Protein AF-A0A1G9CT22-F1 (afdb_monomer_lite)

pLDDT: mean 77.35, std 13.65, range [43.47, 95.19]

Foldseek 3Di:
DPVVVVVVVVVVVVVVLVLVVVVLVVLLVDDQADQDDPSLVVVVVVVVVVVVVVVVVLVVVLVVLLVVLVCLCPVDPDPVSPVVSVVSNVLSVVVVVLVVVLCPPLPDQPDRTNNSSLVSVVSVLVSLVVVLVVVVVSLVVVVVVVVVVVVCCVVVVDPPVDDCPPPVNVVVNVVVVVVSVVVSVVSVVVSVSSVVSVVVSVD

Secondary structure (DSSP, 8-state):
--HHHHHHHHHHHHHHHHHHHHHHHHHHHS-TTSBPPHHHHHHHHHHHHHHHHHHHHHHHHHHHHHHHHHHHHHH---HHHHHHHHHHHHHHHHHHHHHHHHHTT-SS-SSSBHHHHHHHHHHHHHHHHHHHHHHHHHHHHHHHHHHHHHHHHHHHT------TTSHHHHHHHHHHHHHHHHHHHHHHHHHHHHHHHHHHH--

Organism: NCBI:txid658219

Sequence (203 aa):
MNDDRHQQSEDLARDLADDWSELECLWQEQSPETPAGNEIIQRVRRQERWLRINTVLEWLVAIALVTFALVRLFSAASTENILLATVILLLVIWALNFSISNRRGLQQPQGETVQAYTELALLRLKRRRRGVRFAWLLYFVEVSLFILWELAERFAGLDTGFNLFSPSALLTALVVTVIMVAWSLVVWRQTDREKRVIEALGH

Structure (mmCIF, N/CA/C/O backbone):
data_AF-A0A1G9CT22-F1
#
_entry.id   AF-A0A1G9CT22-F1
#
loop_
_atom_site.group_PDB
_atom_site.id
_atom_site.type_symbol
_atom_site.label_atom_id
_atom_site.label_alt_id
_atom_site.label_comp_id
_atom_site.label_asym_id
_atom_site.label_entity_id
_atom_site.label_seq_id
_atom_site.pdbx_PDB_ins_code
_atom_site.Cartn_x
_atom_site.Cartn_y
_atom_site.Cartn_z
_atom_site.occupancy
_atom_site.B_iso_or_equiv
_atom_site.auth_seq_id
_atom_site.auth_comp_id
_atom_site.auth_asym_id
_atom_site.auth_atom_id
_atom_site.pdbx_PDB_model_num
ATOM 1 N N . MET A 1 1 ? 6.395 -28.590 9.698 1.00 55.00 1 MET A N 1
ATOM 2 C CA . MET A 1 1 ? 6.802 -27.268 10.230 1.00 55.00 1 MET A CA 1
ATOM 3 C C . MET A 1 1 ? 6.158 -26.087 9.481 1.00 55.00 1 MET A C 1
ATOM 5 O O . MET A 1 1 ? 6.693 -24.987 9.533 1.00 55.00 1 MET A O 1
ATOM 9 N N . ASN A 1 2 ? 5.022 -26.293 8.790 1.00 57.06 2 ASN A N 1
ATOM 10 C CA . ASN A 1 2 ? 4.264 -25.237 8.095 1.00 57.06 2 ASN A CA 1
ATOM 11 C C . ASN A 1 2 ? 2.822 -25.087 8.640 1.00 57.06 2 ASN A C 1
ATOM 13 O O . ASN A 1 2 ? 2.184 -24.078 8.368 1.00 57.06 2 ASN A O 1
ATOM 17 N N . ASP A 1 3 ? 2.344 -26.054 9.437 1.00 62.47 3 ASP A N 1
ATOM 18 C CA . ASP A 1 3 ? 1.013 -26.044 10.071 1.00 62.47 3 ASP A CA 1
ATOM 19 C C . ASP A 1 3 ? 0.921 -25.032 11.222 1.00 62.47 3 ASP A C 1
ATOM 21 O O . ASP A 1 3 ? -0.030 -24.256 11.304 1.00 62.47 3 ASP A O 1
ATOM 25 N N . ASP A 1 4 ? 1.977 -24.940 12.038 1.00 64.19 4 ASP A N 1
ATOM 26 C CA . ASP A 1 4 ? 1.974 -24.108 13.248 1.00 64.19 4 ASP A CA 1
ATOM 27 C C . ASP A 1 4 ? 1.753 -22.615 12.955 1.00 64.19 4 ASP A C 1
ATOM 29 O O . ASP A 1 4 ? 1.170 -21.902 13.765 1.00 64.19 4 ASP A O 1
ATOM 33 N N . ARG A 1 5 ? 2.174 -22.114 11.783 1.00 52.06 5 ARG A N 1
ATOM 34 C CA . ARG A 1 5 ? 1.993 -20.694 11.419 1.00 52.06 5 ARG A CA 1
ATOM 35 C C . ARG A 1 5 ? 0.565 -20.367 10.999 1.00 52.06 5 ARG A C 1
ATOM 37 O O . ARG A 1 5 ? 0.121 -19.243 11.226 1.00 52.06 5 ARG A O 1
ATOM 44 N N . HIS A 1 6 ? -0.139 -21.317 10.383 1.00 47.19 6 HIS A N 1
ATOM 45 C CA . HIS A 1 6 ? -1.534 -21.122 9.999 1.00 47.19 6 HIS A CA 1
ATOM 46 C C . HIS A 1 6 ? -2.433 -21.158 11.231 1.00 47.19 6 HIS A C 1
ATOM 48 O O . HIS A 1 6 ? -3.202 -20.216 11.421 1.00 47.19 6 HIS A O 1
ATOM 54 N N . GLN A 1 7 ? -2.231 -22.133 12.122 1.00 57.53 7 GLN A N 1
ATOM 55 C CA . GLN A 1 7 ? -2.914 -22.180 13.417 1.00 57.53 7 GLN A CA 1
ATOM 56 C C . GLN A 1 7 ? -2.614 -20.946 14.267 1.00 57.53 7 GLN A C 1
ATOM 58 O O . GLN A 1 7 ? -3.541 -20.283 14.715 1.00 57.53 7 GLN A O 1
ATOM 63 N N . GLN A 1 8 ? -1.352 -20.519 14.360 1.00 55.00 8 GLN A N 1
ATOM 64 C CA . GLN A 1 8 ? -1.005 -19.308 15.104 1.00 55.00 8 GLN A CA 1
ATOM 65 C C . GLN A 1 8 ? -1.644 -18.038 14.513 1.00 55.00 8 GLN A C 1
ATOM 67 O O . GLN A 1 8 ? -1.960 -17.116 15.257 1.00 55.00 8 GLN A O 1
ATOM 72 N N . SER A 1 9 ? -1.860 -17.964 13.195 1.00 45.16 9 SER A N 1
ATOM 73 C CA . SER A 1 9 ? -2.551 -16.825 12.572 1.00 45.16 9 SER A CA 1
ATOM 74 C C . SER A 1 9 ? -4.066 -16.835 12.807 1.00 45.16 9 SER A C 1
ATOM 76 O O . SER A 1 9 ? -4.664 -15.769 12.958 1.00 45.16 9 SER A O 1
ATOM 78 N N . GLU A 1 10 ? -4.680 -18.019 12.856 1.00 52.28 10 GLU A N 1
ATOM 79 C CA . GLU A 1 10 ? -6.113 -18.191 13.105 1.00 52.28 10 GLU A CA 1
ATOM 80 C C . GLU A 1 10 ? -6.460 -18.009 14.581 1.00 52.28 10 GLU A C 1
ATOM 82 O O . GLU A 1 10 ? -7.443 -17.336 14.890 1.00 52.28 10 GLU A O 1
ATOM 87 N N . ASP A 1 11 ? -5.622 -18.519 15.480 1.00 54.28 11 ASP A N 1
ATOM 88 C CA . ASP A 1 11 ? -5.765 -18.340 16.924 1.00 54.28 11 ASP A CA 1
ATOM 89 C C . ASP A 1 11 ? -5.549 -16.875 17.302 1.00 54.28 11 ASP A C 1
ATOM 91 O O . ASP A 1 11 ? -6.361 -16.296 18.011 1.00 54.28 11 ASP A O 1
ATOM 95 N N . LEU A 1 12 ? -4.563 -16.200 16.701 1.00 45.78 12 LEU A N 1
ATOM 96 C CA . LEU A 1 12 ? -4.359 -14.766 16.914 1.00 45.78 12 LEU A CA 1
ATOM 97 C C . LEU A 1 12 ? -5.513 -13.927 16.338 1.00 45.78 12 LEU A C 1
ATOM 99 O O . LEU A 1 12 ? -5.830 -12.869 16.875 1.00 45.78 12 LEU A O 1
ATOM 103 N N . ALA A 1 13 ? -6.179 -14.390 15.274 1.00 45.16 13 ALA A N 1
ATOM 104 C CA . ALA A 1 13 ? -7.380 -13.751 14.735 1.00 45.16 13 ALA A CA 1
ATOM 105 C C . ALA A 1 13 ? -8.651 -14.029 15.563 1.00 45.16 13 ALA A C 1
ATOM 107 O O . ALA A 1 13 ? -9.551 -13.184 15.554 1.00 45.16 13 ALA A O 1
ATOM 108 N N . ARG A 1 14 ? -8.738 -15.178 16.251 1.00 49.03 14 ARG A N 1
ATOM 109 C CA . ARG A 1 14 ? -9.797 -15.504 17.224 1.00 49.03 14 ARG A CA 1
ATOM 110 C C . ARG A 1 14 ? -9.613 -14.748 18.530 1.00 49.03 14 ARG A C 1
ATOM 112 O O . ARG A 1 14 ? -10.548 -14.077 18.938 1.00 49.03 14 ARG A O 1
ATOM 119 N N . ASP A 1 15 ? -8.412 -14.745 19.094 1.00 50.41 15 ASP A N 1
ATOM 120 C CA . ASP A 1 15 ? -8.089 -14.001 20.314 1.00 50.41 15 ASP A CA 1
ATOM 121 C C . ASP A 1 15 ? -8.364 -12.507 20.132 1.00 50.41 15 ASP A C 1
ATOM 123 O O . ASP A 1 15 ? -8.954 -11.873 20.995 1.00 50.41 15 ASP A O 1
ATOM 127 N N . LEU A 1 16 ? -8.014 -11.938 18.968 1.00 48.84 16 LEU A N 1
ATOM 128 C CA . LEU A 1 16 ? -8.353 -10.551 18.628 1.00 48.84 16 LEU A CA 1
ATOM 129 C C . LEU A 1 16 ? -9.864 -10.308 18.476 1.00 48.84 16 LEU A C 1
ATOM 131 O O . LEU A 1 16 ? -10.300 -9.163 18.595 1.00 48.84 16 LEU A O 1
ATOM 135 N N . ALA A 1 17 ? -10.646 -11.339 18.145 1.00 51.41 17 ALA A N 1
ATOM 136 C CA . ALA A 1 17 ? -12.097 -11.244 18.013 1.00 51.41 17 ALA A CA 1
ATOM 137 C C . ALA A 1 17 ? -12.796 -11.341 19.377 1.00 51.41 17 ALA A C 1
ATOM 139 O O . ALA A 1 17 ? -13.676 -10.523 19.639 1.00 51.41 17 ALA A O 1
ATOM 140 N N . ASP A 1 18 ? -12.360 -12.260 20.239 1.00 55.88 18 ASP A N 1
ATOM 141 C CA . ASP A 1 18 ? -12.893 -12.431 21.595 1.00 55.88 18 ASP A CA 1
ATOM 142 C C . ASP A 1 18 ? -12.518 -11.242 22.500 1.00 55.88 18 ASP A C 1
ATOM 144 O O . ASP A 1 18 ? -13.385 -10.710 23.200 1.00 55.88 18 ASP A O 1
ATOM 148 N N . ASP A 1 19 ? -11.287 -10.714 22.378 1.00 53.94 19 ASP A N 1
ATOM 149 C CA . ASP A 1 19 ? -10.866 -9.458 23.029 1.00 53.94 19 ASP A CA 1
ATOM 150 C C . ASP A 1 19 ? -11.853 -8.324 22.690 1.00 53.94 19 ASP A C 1
ATOM 152 O O . ASP A 1 19 ? -12.186 -7.483 23.525 1.00 53.94 19 ASP A O 1
ATOM 156 N N . TRP A 1 20 ? -12.323 -8.258 21.443 1.00 54.06 20 TRP A N 1
ATOM 157 C CA . TRP A 1 20 ? -13.157 -7.151 20.985 1.00 54.06 20 TRP A CA 1
ATOM 158 C C . TRP A 1 20 ? -14.591 -7.218 21.521 1.00 54.06 20 TRP A C 1
ATOM 160 O O . TRP A 1 20 ? -15.123 -6.184 21.920 1.00 54.06 20 TRP A O 1
ATOM 170 N N . SER A 1 21 ? -15.190 -8.410 21.597 1.00 57.69 21 SER A N 1
ATOM 171 C CA . SER A 1 21 ? -16.511 -8.597 22.223 1.00 57.69 21 SER A CA 1
ATOM 172 C C . SER A 1 21 ? -16.510 -8.292 23.722 1.00 57.69 21 SER A C 1
ATOM 174 O O . SER A 1 21 ? -17.493 -7.798 24.267 1.00 57.69 21 SER A O 1
ATOM 176 N N . GLU A 1 22 ? -15.390 -8.534 24.400 1.00 57.03 22 GLU A N 1
ATOM 177 C CA . GLU A 1 22 ? -15.234 -8.200 25.817 1.00 57.03 22 GLU A CA 1
ATOM 178 C C . GLU A 1 22 ? -15.150 -6.677 26.033 1.00 57.03 22 GLU A C 1
ATOM 180 O O . GLU A 1 22 ? -15.771 -6.125 26.940 1.00 57.03 22 GLU A O 1
ATOM 185 N N . LEU A 1 23 ? -14.456 -5.971 25.132 1.00 55.56 23 LEU A N 1
ATOM 186 C CA . LEU A 1 23 ? -14.422 -4.503 25.091 1.00 55.56 23 LEU A CA 1
ATOM 187 C C . LEU A 1 23 ? -15.799 -3.892 24.824 1.00 55.56 23 LEU A C 1
ATOM 189 O O . LEU A 1 23 ? -16.119 -2.852 25.388 1.00 55.56 23 LEU A O 1
ATOM 193 N N . GLU A 1 24 ? -16.586 -4.521 23.955 1.00 56.97 24 GLU A N 1
ATOM 194 C CA . GLU A 1 24 ? -17.958 -4.120 23.647 1.00 56.97 24 GLU A CA 1
ATOM 195 C C . GLU A 1 24 ? -18.853 -4.215 24.886 1.00 56.97 24 GLU A C 1
ATOM 197 O O . GLU A 1 24 ? -19.541 -3.248 25.201 1.00 56.97 24 GLU A O 1
ATOM 202 N N . CYS A 1 25 ? -18.759 -5.312 25.643 1.00 61.16 25 CYS A N 1
ATOM 203 C CA . CYS A 1 25 ? -19.465 -5.472 26.915 1.00 61.16 25 CYS A CA 1
ATOM 204 C C . CYS A 1 25 ? -19.089 -4.358 27.913 1.00 61.16 25 CYS A C 1
ATOM 206 O O . CYS A 1 25 ? -19.955 -3.674 28.458 1.00 61.16 25 CYS A O 1
ATOM 208 N N . LEU A 1 26 ? -17.787 -4.086 28.061 1.00 59.47 26 LEU A N 1
ATOM 209 C CA . LEU A 1 26 ? -17.281 -3.022 28.937 1.00 59.47 26 LEU A CA 1
ATOM 210 C C . LEU A 1 26 ? -17.700 -1.613 28.485 1.00 59.47 26 LEU A C 1
ATOM 212 O O . LEU A 1 26 ? -17.859 -0.723 29.319 1.00 59.47 26 LEU A O 1
ATOM 216 N N . TRP A 1 27 ? -17.857 -1.389 27.177 1.00 61.09 27 TRP A N 1
ATOM 217 C CA . TRP A 1 27 ? -18.316 -0.111 26.624 1.00 61.09 27 TRP A CA 1
ATOM 218 C C . TRP A 1 27 ? -19.830 0.077 26.777 1.00 61.09 27 TRP A C 1
ATOM 220 O O . TRP A 1 27 ? -20.257 1.213 26.957 1.00 61.09 27 TRP A O 1
ATOM 230 N N . GLN A 1 28 ? -20.630 -0.998 26.755 1.00 60.69 28 GLN A N 1
ATOM 231 C CA . GLN A 1 28 ? -22.074 -0.940 27.043 1.00 60.69 28 GLN A CA 1
ATOM 232 C C . GLN A 1 28 ? -22.365 -0.626 28.511 1.00 60.69 28 GLN A C 1
ATOM 234 O O . GLN A 1 28 ? -23.341 0.058 28.813 1.00 60.69 28 GLN A O 1
ATOM 239 N N . GLU A 1 29 ? -21.523 -1.103 29.427 1.00 61.88 29 GLU A N 1
ATOM 240 C CA . GLU A 1 29 ? -21.719 -0.889 30.865 1.00 61.88 29 GLU A CA 1
ATOM 241 C C . GLU A 1 29 ? -21.275 0.505 31.352 1.00 61.88 29 GLU A C 1
ATOM 243 O O . GLU A 1 29 ? -21.661 0.923 32.446 1.00 61.88 29 GLU A O 1
ATOM 248 N N . GLN A 1 30 ? -20.487 1.253 30.567 1.00 58.34 30 GLN A N 1
ATOM 249 C CA . GLN A 1 30 ? -19.895 2.532 30.981 1.00 58.34 30 GLN A CA 1
ATOM 250 C C . GLN A 1 30 ? -20.619 3.748 30.380 1.00 58.34 30 GLN A C 1
ATOM 252 O O . GLN A 1 30 ? -20.766 3.884 29.169 1.00 58.34 30 GLN A O 1
ATOM 257 N N . SER A 1 31 ? -21.033 4.689 31.238 1.00 58.44 31 SER A N 1
ATOM 258 C CA . SER A 1 31 ? -21.668 5.948 30.814 1.00 58.44 31 SER A CA 1
ATOM 259 C C . SER A 1 31 ? -20.707 6.793 29.947 1.00 58.44 31 SER A C 1
ATOM 261 O O . SER A 1 31 ? -19.518 6.846 30.266 1.00 58.44 31 SER A O 1
ATOM 263 N N . PRO A 1 32 ? -21.163 7.509 28.901 1.00 59.69 32 PRO A N 1
ATOM 264 C CA . PRO A 1 32 ? -20.296 8.190 27.920 1.00 59.69 32 PRO A CA 1
ATOM 265 C C . PRO A 1 32 ? -19.272 9.178 28.505 1.00 59.69 32 PRO A C 1
ATOM 267 O O . PRO A 1 32 ? -18.209 9.407 27.919 1.00 59.69 32 PRO A O 1
ATOM 270 N N . GLU A 1 33 ? -19.596 9.753 29.665 1.00 60.16 33 GLU A N 1
ATOM 271 C CA . GLU A 1 33 ? -18.775 10.729 30.389 1.00 60.16 33 GLU A CA 1
ATOM 272 C C . GLU A 1 33 ? -17.797 10.090 31.385 1.00 60.16 33 GLU A C 1
ATOM 274 O O . GLU A 1 33 ? -16.975 10.790 31.977 1.00 60.16 33 GLU A O 1
ATOM 279 N N . THR A 1 34 ? -17.861 8.770 31.587 1.00 61.97 34 THR A N 1
ATOM 280 C CA . THR A 1 34 ? -16.941 8.105 32.511 1.00 61.97 34 THR A CA 1
ATOM 281 C C . THR A 1 34 ? -15.508 8.110 31.969 1.00 61.97 34 THR A C 1
ATOM 283 O O . THR A 1 34 ? -15.284 8.000 30.756 1.00 61.97 34 THR A O 1
ATOM 286 N N . PRO A 1 35 ? -14.509 8.276 32.854 1.00 64.81 35 PRO A N 1
ATOM 287 C CA . PRO A 1 35 ? -13.113 8.136 32.475 1.00 64.81 35 PRO A CA 1
ATOM 288 C C . PRO A 1 35 ? -12.864 6.708 31.986 1.00 64.81 35 PRO A C 1
ATOM 290 O O . PRO A 1 35 ? -13.285 5.743 32.624 1.00 64.81 35 PRO A O 1
ATOM 293 N N . ALA A 1 36 ? -12.180 6.577 30.850 1.00 64.38 36 ALA A N 1
ATOM 294 C CA . ALA A 1 36 ? -11.928 5.273 30.247 1.00 64.38 36 ALA A CA 1
ATOM 295 C C . ALA A 1 36 ? -11.137 4.361 31.203 1.00 64.38 36 ALA A C 1
ATOM 297 O O . ALA A 1 36 ? -10.088 4.745 31.724 1.00 64.38 36 ALA A O 1
ATOM 298 N N . GLY A 1 37 ? -11.617 3.131 31.401 1.00 69.50 37 GLY A N 1
ATOM 299 C CA . GLY A 1 37 ? -10.918 2.129 32.206 1.00 69.50 37 GLY A CA 1
ATOM 300 C C . GLY A 1 37 ? -9.501 1.823 31.694 1.00 69.50 37 GLY A C 1
ATOM 301 O O . GLY A 1 37 ? -9.206 1.911 30.498 1.00 69.50 37 GLY A O 1
ATOM 302 N N . ASN A 1 38 ? -8.610 1.411 32.602 1.00 72.69 38 ASN A N 1
ATOM 303 C CA . ASN A 1 38 ? -7.196 1.138 32.297 1.00 72.69 38 ASN A CA 1
ATOM 304 C C . ASN A 1 38 ? -6.986 0.106 31.170 1.00 72.69 38 ASN A C 1
ATOM 306 O O . ASN A 1 38 ? -6.007 0.203 30.427 1.00 72.69 38 ASN A O 1
ATOM 310 N N . GLU A 1 39 ? -7.892 -0.856 31.010 1.00 69.81 39 GLU A N 1
ATOM 311 C CA . GLU A 1 39 ? -7.834 -1.876 29.953 1.00 69.81 39 GLU A CA 1
ATOM 312 C C . GLU A 1 39 ? -8.021 -1.274 28.552 1.00 69.81 39 GLU A C 1
ATOM 314 O O . GLU A 1 39 ? -7.256 -1.574 27.629 1.00 69.81 39 GLU A O 1
ATOM 319 N N . ILE A 1 40 ? -8.960 -0.330 28.412 1.00 66.38 40 ILE A N 1
ATOM 320 C CA . ILE A 1 40 ? -9.200 0.422 27.172 1.00 66.38 40 ILE A CA 1
ATOM 321 C C . ILE A 1 40 ? -7.936 1.209 26.806 1.00 66.38 40 ILE A C 1
ATOM 323 O O . ILE A 1 40 ? -7.460 1.160 25.667 1.00 66.38 40 ILE A O 1
ATOM 327 N N . ILE A 1 41 ? -7.330 1.871 27.795 1.00 70.19 41 ILE A N 1
ATOM 328 C CA . ILE A 1 41 ? -6.097 2.646 27.617 1.00 70.19 41 ILE A CA 1
ATOM 329 C C . ILE A 1 41 ? -4.939 1.742 27.162 1.00 70.19 41 ILE A C 1
ATOM 331 O O . ILE A 1 41 ? -4.207 2.090 26.228 1.00 70.19 41 ILE A O 1
ATOM 335 N N . GLN A 1 42 ? -4.757 0.565 27.772 1.00 73.88 42 GLN A N 1
ATOM 336 C CA . GLN A 1 42 ? -3.697 -0.374 27.381 1.00 73.88 42 GLN A CA 1
ATOM 337 C C . GLN A 1 42 ? -3.869 -0.889 25.947 1.00 73.88 42 GLN A C 1
ATOM 339 O O . GLN A 1 42 ? -2.894 -0.942 25.185 1.00 73.88 42 GLN A O 1
ATOM 344 N N . ARG A 1 43 ? -5.099 -1.217 25.540 1.00 68.38 43 ARG A N 1
ATOM 345 C CA . ARG A 1 43 ? -5.384 -1.690 24.178 1.00 68.38 43 ARG A CA 1
ATOM 346 C C . ARG A 1 43 ? -5.188 -0.581 23.138 1.00 68.38 43 ARG A C 1
ATOM 348 O O . ARG A 1 43 ? -4.564 -0.830 22.102 1.00 68.38 43 ARG A O 1
ATOM 355 N N . VAL A 1 44 ? -5.571 0.666 23.437 1.00 70.88 44 VAL A N 1
ATOM 356 C CA . VAL A 1 44 ? -5.261 1.824 22.572 1.00 70.88 44 VAL A CA 1
ATOM 357 C C . VAL A 1 44 ? -3.750 2.016 22.424 1.00 70.88 44 VAL A C 1
ATOM 359 O O . VAL A 1 44 ? -3.273 2.210 21.303 1.00 70.88 44 VAL A O 1
ATOM 362 N N . ARG A 1 45 ? -2.971 1.876 23.506 1.00 76.38 45 ARG A N 1
ATOM 363 C CA . ARG A 1 45 ? -1.497 1.935 23.448 1.00 76.38 45 ARG A CA 1
ATOM 364 C C . ARG A 1 45 ? -0.901 0.822 22.586 1.00 76.38 45 ARG A C 1
ATOM 366 O O . ARG A 1 45 ? 0.058 1.060 21.850 1.00 76.38 45 ARG A O 1
ATOM 373 N N . ARG A 1 46 ? -1.457 -0.393 22.628 1.00 76.00 46 ARG A N 1
ATOM 374 C CA . ARG A 1 46 ? -1.021 -1.502 21.758 1.00 76.00 46 ARG A CA 1
ATOM 375 C C . ARG A 1 46 ? -1.299 -1.192 20.286 1.00 76.00 46 ARG A C 1
ATOM 377 O O . ARG A 1 46 ? -0.415 -1.383 19.453 1.00 76.00 46 ARG A O 1
ATOM 384 N N . GLN A 1 47 ? -2.477 -0.658 19.965 1.00 72.69 47 GLN A N 1
ATOM 385 C CA . GLN A 1 47 ? -2.799 -0.215 18.604 1.00 72.69 47 GLN A CA 1
ATOM 386 C C . GLN A 1 47 ? -1.885 0.924 18.130 1.00 72.69 47 GLN A C 1
ATOM 388 O O . GLN A 1 47 ? -1.472 0.942 16.971 1.00 72.69 47 GLN A O 1
ATOM 393 N N . GLU A 1 48 ? -1.524 1.848 19.019 1.00 78.75 48 GLU A N 1
ATOM 394 C CA . GLU A 1 48 ? -0.582 2.925 18.713 1.00 78.75 48 GLU A CA 1
ATOM 395 C C . GLU A 1 48 ? 0.815 2.383 18.369 1.00 78.75 48 GLU A C 1
ATOM 397 O O . GLU A 1 48 ? 1.432 2.830 17.398 1.00 78.75 48 GLU A O 1
ATOM 402 N N . ARG A 1 49 ? 1.296 1.364 19.098 1.00 78.94 49 ARG A N 1
ATOM 403 C CA . ARG A 1 49 ? 2.565 0.683 18.780 1.00 78.94 49 ARG A CA 1
ATOM 404 C C . ARG A 1 49 ? 2.540 0.070 17.383 1.00 78.94 49 ARG A C 1
ATOM 406 O O . ARG A 1 49 ? 3.473 0.289 16.616 1.00 78.94 49 ARG A O 1
ATOM 413 N N . TRP A 1 50 ? 1.468 -0.636 17.026 1.00 75.88 50 TRP A N 1
ATOM 414 C CA . TRP A 1 50 ? 1.312 -1.202 15.681 1.00 75.88 50 TRP A CA 1
ATOM 415 C C . TRP A 1 50 ? 1.268 -0.128 14.592 1.00 75.88 50 TRP A C 1
ATOM 417 O O . TRP A 1 50 ? 1.904 -0.279 13.550 1.00 75.88 50 TRP A O 1
ATOM 427 N N . LEU A 1 51 ? 0.583 0.992 14.842 1.00 78.06 51 LEU A N 1
ATOM 428 C CA . LEU A 1 51 ? 0.573 2.130 13.922 1.00 78.06 51 LEU A CA 1
ATOM 429 C C . LEU A 1 51 ? 1.991 2.686 13.710 1.00 78.06 51 LEU A C 1
ATOM 431 O O . LEU A 1 51 ? 2.369 3.012 12.583 1.00 78.06 51 LEU A O 1
ATOM 435 N N . ARG A 1 52 ? 2.785 2.767 14.784 1.00 82.62 52 ARG A N 1
ATOM 436 C CA . ARG A 1 52 ? 4.175 3.232 14.741 1.00 82.62 52 ARG A CA 1
ATOM 437 C C . ARG A 1 52 ? 5.068 2.267 13.959 1.00 82.62 52 ARG A C 1
ATOM 439 O O . ARG A 1 52 ? 5.826 2.724 13.113 1.00 82.62 52 ARG A O 1
ATOM 446 N N . ILE A 1 53 ? 4.927 0.956 14.167 1.00 83.81 53 ILE A N 1
ATOM 447 C CA . ILE A 1 53 ? 5.656 -0.069 13.398 1.00 83.81 53 ILE A CA 1
ATOM 448 C C . ILE A 1 53 ? 5.325 0.040 11.906 1.00 83.81 53 ILE A C 1
ATOM 450 O O . ILE A 1 53 ? 6.234 0.136 11.087 1.00 83.81 53 ILE A O 1
ATOM 454 N N . ASN A 1 54 ? 4.041 0.120 11.548 1.00 80.31 54 ASN A N 1
ATOM 455 C CA . ASN A 1 54 ? 3.627 0.277 10.150 1.00 80.31 54 ASN A CA 1
ATOM 456 C C . ASN A 1 54 ? 4.155 1.576 9.531 1.00 80.31 54 ASN A C 1
ATOM 458 O O . ASN A 1 54 ? 4.502 1.601 8.356 1.00 80.31 54 ASN A O 1
ATOM 462 N N . THR A 1 55 ? 4.246 2.645 10.325 1.00 84.75 55 THR A N 1
ATOM 463 C CA . THR A 1 55 ? 4.854 3.909 9.893 1.00 84.75 55 THR A CA 1
ATOM 464 C C . THR A 1 55 ? 6.332 3.724 9.568 1.00 84.75 55 THR A C 1
ATOM 466 O O . THR A 1 55 ? 6.782 4.172 8.521 1.00 84.75 55 THR A O 1
ATOM 469 N N . VAL A 1 56 ? 7.087 3.039 10.430 1.00 88.56 56 VAL A N 1
ATOM 470 C CA . VAL A 1 56 ? 8.510 2.755 10.188 1.00 88.56 56 VAL A CA 1
ATOM 471 C C . VAL A 1 56 ? 8.695 1.892 8.940 1.00 88.56 56 VAL A C 1
ATOM 473 O O . VAL A 1 56 ? 9.535 2.217 8.106 1.00 88.56 56 VAL A O 1
ATOM 476 N N . LEU A 1 57 ? 7.893 0.835 8.776 1.00 85.75 57 LEU A N 1
ATOM 477 C CA . LEU A 1 57 ? 7.948 -0.028 7.591 1.00 85.75 57 LEU A CA 1
ATOM 478 C C . LEU A 1 57 ? 7.682 0.752 6.301 1.00 85.75 57 LEU A C 1
ATOM 480 O O . LEU A 1 57 ? 8.403 0.588 5.323 1.00 85.75 57 LEU A O 1
ATOM 484 N N . GLU A 1 58 ? 6.691 1.638 6.308 1.00 88.06 58 GLU A N 1
ATOM 485 C CA . GLU A 1 58 ? 6.392 2.498 5.165 1.00 88.06 58 GLU A CA 1
ATOM 486 C C . GLU A 1 58 ? 7.561 3.426 4.810 1.00 88.06 58 GLU A C 1
ATOM 488 O O . GLU A 1 58 ? 7.917 3.542 3.639 1.00 88.06 58 GLU A O 1
ATOM 493 N N . TRP A 1 59 ? 8.198 4.044 5.810 1.00 91.25 59 TRP A N 1
ATOM 494 C CA . TRP A 1 59 ? 9.386 4.870 5.586 1.00 91.25 59 TRP A CA 1
ATOM 495 C C . TRP A 1 59 ? 10.557 4.061 5.027 1.00 91.25 59 TRP A C 1
ATOM 497 O O . TRP A 1 59 ? 11.235 4.537 4.121 1.00 91.25 59 TRP A O 1
ATOM 507 N N . LEU A 1 60 ? 10.778 2.836 5.512 1.00 92.50 60 LEU A N 1
ATOM 508 C CA . LEU A 1 60 ? 11.819 1.953 4.979 1.00 92.50 60 LEU A CA 1
ATOM 509 C C . LEU A 1 60 ? 11.572 1.606 3.507 1.00 92.50 60 LEU A C 1
ATOM 511 O O . LEU A 1 60 ? 12.502 1.674 2.705 1.00 92.50 60 LEU A O 1
ATOM 515 N N . VAL A 1 61 ? 10.327 1.292 3.136 1.00 89.94 61 VAL A N 1
ATOM 516 C CA . VAL A 1 61 ? 9.949 1.029 1.738 1.00 89.94 61 VAL A CA 1
ATOM 517 C C . VAL A 1 61 ? 10.148 2.277 0.876 1.00 89.94 61 VAL A C 1
ATOM 519 O O . VAL A 1 61 ? 10.745 2.186 -0.195 1.00 89.94 61 VAL A O 1
ATOM 522 N N . ALA A 1 62 ? 9.716 3.449 1.348 1.00 91.31 62 ALA A N 1
ATOM 523 C CA . ALA A 1 62 ? 9.905 4.704 0.624 1.00 91.31 62 ALA A CA 1
ATOM 524 C C . ALA A 1 62 ? 11.394 5.016 0.398 1.00 91.31 62 ALA A C 1
ATOM 526 O O . ALA A 1 62 ? 11.784 5.349 -0.720 1.00 91.31 62 ALA A O 1
ATOM 527 N N . ILE A 1 63 ? 12.237 4.851 1.425 1.00 94.12 63 ILE A N 1
ATOM 528 C CA . ILE A 1 63 ? 13.691 5.035 1.315 1.00 94.12 63 ILE A CA 1
ATOM 529 C C . ILE A 1 63 ? 14.273 4.059 0.291 1.00 94.12 63 ILE A C 1
ATOM 531 O O . ILE A 1 63 ? 15.004 4.490 -0.595 1.00 94.12 63 ILE A O 1
ATOM 535 N N . ALA A 1 64 ? 13.916 2.774 0.359 1.00 93.62 64 ALA A N 1
ATOM 536 C CA . ALA A 1 64 ? 14.407 1.770 -0.581 1.00 93.62 64 ALA A CA 1
ATOM 537 C C . ALA A 1 64 ? 14.051 2.111 -2.040 1.00 93.62 64 ALA A C 1
ATOM 539 O O . ALA A 1 64 ? 14.916 2.036 -2.914 1.00 93.62 64 ALA A O 1
ATOM 540 N N . LEU A 1 65 ? 12.811 2.542 -2.302 1.00 91.88 65 LEU A N 1
ATOM 541 C CA . LEU A 1 65 ? 12.360 2.942 -3.640 1.00 91.88 65 LEU A CA 1
ATOM 542 C C . LEU A 1 65 ? 13.073 4.202 -4.146 1.00 91.88 65 LEU A C 1
ATOM 544 O O . LEU A 1 65 ? 13.477 4.253 -5.307 1.00 91.88 65 LEU A O 1
ATOM 548 N N . VAL A 1 66 ? 13.277 5.199 -3.282 1.00 94.69 66 VAL A N 1
ATOM 549 C CA . VAL A 1 66 ? 14.031 6.415 -3.629 1.00 94.69 66 VAL A CA 1
ATOM 550 C C . VAL A 1 66 ? 15.490 6.077 -3.922 1.00 94.69 66 VAL A C 1
ATOM 552 O O . VAL A 1 66 ? 16.023 6.519 -4.936 1.00 94.69 66 VAL A O 1
ATOM 555 N N . THR A 1 67 ? 16.140 5.263 -3.087 1.00 94.38 67 THR A N 1
ATOM 556 C CA . THR A 1 67 ? 17.516 4.812 -3.328 1.00 94.38 67 THR A CA 1
ATOM 557 C C . THR A 1 67 ? 17.618 4.047 -4.644 1.00 94.38 67 THR A C 1
ATOM 559 O O . THR A 1 67 ? 18.522 4.324 -5.427 1.00 94.38 67 THR A O 1
ATOM 562 N N . PHE A 1 68 ? 16.679 3.143 -4.934 1.00 91.19 68 PHE A N 1
ATOM 563 C CA . PHE A 1 68 ? 16.628 2.432 -6.211 1.00 91.19 68 PHE A CA 1
ATOM 564 C C . PHE A 1 68 ? 16.500 3.395 -7.403 1.00 91.19 68 PHE A C 1
ATOM 566 O O . PHE A 1 68 ? 17.267 3.286 -8.360 1.00 91.19 68 PHE A O 1
ATOM 573 N N . ALA A 1 69 ? 15.595 4.377 -7.326 1.00 91.12 69 ALA A N 1
ATOM 574 C CA . ALA A 1 69 ? 15.429 5.391 -8.366 1.00 91.12 69 ALA A CA 1
ATOM 575 C C . ALA A 1 69 ? 16.711 6.215 -8.581 1.00 91.12 69 ALA A C 1
ATOM 577 O O . ALA A 1 69 ? 17.123 6.423 -9.721 1.00 91.12 69 ALA A O 1
ATOM 578 N N . LEU A 1 70 ? 17.385 6.627 -7.502 1.00 92.62 70 LEU A N 1
ATOM 579 C CA . LEU A 1 70 ? 18.651 7.364 -7.576 1.00 92.62 70 LEU A CA 1
ATOM 580 C C . LEU A 1 70 ? 19.775 6.514 -8.179 1.00 92.62 70 LEU A C 1
ATOM 582 O O . LEU A 1 70 ? 20.496 6.988 -9.051 1.00 92.62 70 LEU A O 1
ATOM 586 N N . VAL A 1 71 ? 19.910 5.249 -7.772 1.00 91.06 71 VAL A N 1
ATOM 587 C CA . VAL A 1 71 ? 20.905 4.335 -8.356 1.00 91.06 71 VAL A CA 1
ATOM 588 C C . VAL A 1 71 ? 20.674 4.190 -9.859 1.00 91.06 71 VAL A C 1
ATOM 590 O O . VAL A 1 71 ? 21.625 4.296 -10.631 1.00 91.06 71 VAL A O 1
ATOM 593 N N . ARG A 1 72 ? 19.422 4.017 -10.302 1.00 84.88 72 ARG A N 1
ATOM 594 C CA . ARG A 1 72 ? 19.093 3.944 -11.735 1.00 84.88 72 ARG A CA 1
ATOM 595 C C . ARG A 1 72 ? 19.450 5.241 -12.458 1.00 84.88 72 ARG A C 1
ATOM 597 O O . ARG A 1 72 ? 20.076 5.169 -13.511 1.00 84.88 72 ARG A O 1
ATOM 604 N N . LEU A 1 73 ? 19.159 6.394 -11.854 1.00 89.25 73 LEU A N 1
ATOM 605 C CA . LEU A 1 73 ? 19.491 7.712 -12.398 1.00 89.25 73 LEU A CA 1
ATOM 606 C C . LEU A 1 73 ? 21.007 7.920 -12.592 1.00 89.25 73 LEU A C 1
ATOM 608 O O . LEU A 1 73 ? 21.414 8.499 -13.595 1.00 89.25 73 LEU A O 1
ATOM 612 N N . PHE A 1 74 ? 21.840 7.435 -11.664 1.00 89.44 74 PHE A N 1
ATOM 613 C CA . PHE A 1 74 ? 23.299 7.626 -11.705 1.00 89.44 74 PHE A CA 1
ATOM 614 C C . PHE A 1 74 ? 24.079 6.499 -12.401 1.00 89.44 74 PHE A C 1
ATOM 616 O O . PHE A 1 74 ? 25.210 6.723 -12.824 1.00 89.44 74 PHE A O 1
ATOM 623 N N . SER A 1 75 ? 23.513 5.293 -12.519 1.00 83.69 75 SER A N 1
ATOM 624 C CA . SER A 1 75 ? 24.219 4.116 -13.062 1.00 83.69 75 SER A CA 1
ATOM 625 C C . SER A 1 75 ? 24.465 4.172 -14.573 1.00 83.69 75 SER A C 1
ATOM 627 O O . SER A 1 75 ? 25.494 3.694 -15.043 1.00 83.69 75 SER A O 1
ATOM 629 N N . ALA A 1 76 ? 23.549 4.766 -15.336 1.00 70.38 76 ALA A N 1
ATOM 630 C CA . ALA A 1 76 ? 23.714 5.037 -16.758 1.00 70.38 76 ALA A CA 1
ATOM 631 C C . ALA A 1 76 ? 22.691 6.098 -17.165 1.00 70.38 76 ALA A C 1
ATOM 633 O O . ALA A 1 76 ? 21.488 5.880 -17.007 1.00 70.38 76 ALA A O 1
ATOM 634 N N . ALA A 1 77 ? 23.157 7.230 -17.695 1.00 70.62 77 ALA A N 1
ATOM 635 C CA . ALA A 1 77 ? 22.308 8.324 -18.162 1.00 70.62 77 ALA A CA 1
ATOM 636 C C . ALA A 1 77 ? 21.627 7.972 -19.499 1.00 70.62 77 ALA A C 1
ATOM 638 O O . ALA A 1 77 ? 21.860 8.613 -20.520 1.00 70.62 77 ALA A O 1
ATOM 639 N N . SER A 1 78 ? 20.806 6.920 -19.505 1.00 82.75 78 SER A N 1
ATOM 640 C CA . SER A 1 78 ? 19.842 6.686 -20.573 1.00 82.75 78 SER A CA 1
ATOM 641 C C . SER A 1 78 ? 18.572 7.483 -20.278 1.00 82.75 78 SER A C 1
ATOM 643 O O . SER A 1 78 ? 18.138 7.595 -19.128 1.00 82.75 78 SER A O 1
ATOM 645 N N . THR A 1 79 ? 17.952 8.029 -21.324 1.00 83.00 79 THR A N 1
ATOM 646 C CA . THR A 1 79 ? 16.658 8.724 -21.218 1.00 83.00 79 THR A CA 1
ATOM 647 C C . THR A 1 79 ? 15.602 7.838 -20.547 1.00 83.00 79 THR A C 1
ATOM 649 O O . THR A 1 79 ? 14.778 8.324 -19.776 1.00 83.00 79 THR A O 1
ATOM 652 N N . GLU A 1 80 ? 15.679 6.527 -20.774 1.00 82.06 80 GLU A N 1
ATOM 653 C CA . GLU A 1 80 ? 14.816 5.519 -20.161 1.00 82.06 80 GLU A CA 1
ATOM 654 C C . GLU A 1 80 ? 14.978 5.445 -18.634 1.00 82.06 80 GLU A C 1
ATOM 656 O O . GLU A 1 80 ? 13.992 5.522 -17.902 1.00 82.06 80 GLU A O 1
ATOM 661 N N . ASN A 1 81 ? 16.217 5.376 -18.132 1.00 84.81 81 ASN A N 1
ATOM 662 C CA . ASN A 1 81 ? 16.484 5.338 -16.693 1.00 84.81 81 ASN A CA 1
ATOM 663 C C . ASN A 1 81 ? 16.022 6.623 -15.998 1.00 84.81 81 ASN A C 1
ATOM 665 O O . ASN A 1 81 ? 15.506 6.564 -14.882 1.00 84.81 81 ASN A O 1
ATOM 669 N N . ILE A 1 82 ? 16.182 7.773 -16.661 1.00 88.00 82 ILE A N 1
ATOM 670 C CA . ILE A 1 82 ? 15.714 9.069 -16.153 1.00 88.00 82 ILE A CA 1
ATOM 671 C C . ILE A 1 82 ? 14.185 9.076 -16.048 1.00 88.00 82 ILE A C 1
ATOM 673 O O . ILE A 1 82 ? 13.645 9.463 -15.009 1.00 88.00 82 ILE A O 1
ATOM 677 N N . LEU A 1 83 ? 13.482 8.624 -17.091 1.00 88.44 83 LEU A N 1
ATOM 678 C CA . LEU A 1 83 ? 12.019 8.538 -17.099 1.00 88.44 83 LEU A CA 1
ATOM 679 C C . LEU A 1 83 ? 11.505 7.585 -16.019 1.00 88.44 83 LEU A C 1
ATOM 681 O O . LEU A 1 83 ? 10.644 7.970 -15.229 1.00 88.44 83 LEU A O 1
ATOM 685 N N . LEU A 1 84 ? 12.067 6.379 -15.935 1.00 86.75 84 LEU A N 1
ATOM 686 C CA . LEU A 1 84 ? 11.688 5.379 -14.940 1.00 86.75 84 LEU A CA 1
ATOM 687 C C . LEU A 1 84 ? 11.915 5.898 -13.515 1.00 86.75 84 LEU A C 1
ATOM 689 O O . LEU A 1 84 ? 11.014 5.822 -12.680 1.00 86.75 84 LEU A O 1
ATOM 693 N N . ALA A 1 85 ? 13.086 6.480 -13.236 1.00 89.94 85 ALA A N 1
ATOM 694 C CA . ALA A 1 85 ? 13.369 7.082 -11.934 1.00 89.94 85 ALA A CA 1
ATOM 695 C C . ALA A 1 85 ? 12.379 8.212 -11.606 1.00 89.94 85 ALA A C 1
ATOM 697 O O . ALA A 1 85 ? 11.884 8.287 -10.482 1.00 89.94 85 ALA A O 1
ATOM 698 N N . THR A 1 86 ? 12.038 9.050 -12.590 1.00 91.56 86 THR A N 1
ATOM 699 C CA . THR A 1 86 ? 11.058 10.135 -12.430 1.00 91.56 86 THR A CA 1
ATOM 700 C C . THR A 1 86 ? 9.674 9.593 -12.074 1.00 91.56 86 THR A C 1
ATOM 702 O O . THR A 1 86 ? 9.056 10.081 -11.129 1.00 91.56 86 THR A O 1
ATOM 705 N N . VAL A 1 87 ? 9.201 8.556 -12.772 1.00 92.00 87 VAL A N 1
ATOM 706 C CA . VAL A 1 87 ? 7.911 7.908 -12.484 1.00 92.00 87 VAL A CA 1
ATOM 707 C C . VAL A 1 87 ? 7.892 7.326 -11.070 1.00 92.00 87 VAL A C 1
ATOM 709 O O . VAL A 1 87 ? 6.958 7.601 -10.316 1.00 92.00 87 VAL A O 1
ATOM 712 N N . ILE A 1 88 ? 8.938 6.593 -10.670 1.00 91.69 88 ILE A N 1
ATOM 713 C CA . ILE A 1 88 ? 9.040 6.028 -9.314 1.00 91.69 88 ILE A CA 1
ATOM 714 C C . ILE A 1 88 ? 8.992 7.139 -8.260 1.00 91.69 88 ILE A C 1
ATOM 716 O O . ILE A 1 88 ? 8.231 7.040 -7.298 1.00 91.69 88 ILE A O 1
ATOM 720 N N . LEU A 1 89 ? 9.760 8.218 -8.439 1.00 93.62 89 LEU A N 1
ATOM 721 C CA . LEU A 1 89 ? 9.772 9.341 -7.499 1.00 93.62 89 LEU A CA 1
ATOM 722 C C . LEU A 1 89 ? 8.398 10.010 -7.387 1.00 93.62 89 LEU A C 1
ATOM 724 O O . LEU A 1 89 ? 7.960 10.304 -6.275 1.00 93.62 89 LEU A O 1
ATOM 728 N N . LEU A 1 90 ? 7.691 10.210 -8.503 1.00 95.00 90 LEU A N 1
ATOM 729 C CA . LEU A 1 90 ? 6.339 10.777 -8.497 1.00 95.00 90 LEU A CA 1
ATOM 730 C C . LEU A 1 90 ? 5.349 9.891 -7.731 1.00 95.00 90 LEU A C 1
ATOM 732 O O . LEU A 1 90 ? 4.581 10.404 -6.914 1.00 95.00 90 LEU A O 1
ATOM 736 N N . LEU A 1 91 ? 5.393 8.572 -7.942 1.00 93.75 91 LEU A N 1
ATOM 737 C CA . LEU A 1 91 ? 4.543 7.620 -7.222 1.00 93.75 91 LEU A CA 1
ATOM 738 C C . LEU A 1 91 ? 4.851 7.610 -5.721 1.00 93.75 91 LEU A C 1
ATOM 740 O O . LEU A 1 91 ? 3.927 7.663 -4.908 1.00 93.75 91 LEU A O 1
ATOM 744 N N . VAL A 1 92 ? 6.132 7.628 -5.338 1.00 93.56 92 VAL A N 1
ATOM 745 C CA . VAL A 1 92 ? 6.544 7.703 -3.927 1.00 93.56 92 VAL A CA 1
ATOM 746 C C . VAL A 1 92 ? 6.072 9.007 -3.285 1.00 93.56 92 VAL A C 1
ATOM 748 O O . VAL A 1 92 ? 5.491 8.976 -2.200 1.00 93.56 92 VAL A O 1
ATOM 751 N N . ILE A 1 93 ? 6.263 10.155 -3.944 1.00 94.81 93 ILE A N 1
ATOM 752 C CA . ILE A 1 93 ? 5.794 11.457 -3.444 1.00 94.81 93 ILE A CA 1
ATOM 753 C C . ILE A 1 93 ? 4.276 11.436 -3.252 1.00 94.81 93 ILE A C 1
ATOM 755 O O . ILE A 1 93 ? 3.773 11.901 -2.226 1.00 94.81 93 ILE A O 1
ATOM 759 N N . TRP A 1 94 ? 3.537 10.875 -4.209 1.00 95.19 94 TRP A N 1
ATOM 760 C CA . TRP A 1 94 ? 2.086 10.778 -4.119 1.00 95.19 94 TRP A CA 1
ATOM 761 C C . TRP A 1 94 ? 1.634 9.882 -2.961 1.00 95.19 94 TRP A C 1
ATOM 763 O O . TRP A 1 94 ? 0.772 10.289 -2.174 1.00 95.19 94 TRP A O 1
ATOM 773 N N . ALA A 1 95 ? 2.260 8.713 -2.802 1.00 92.06 95 ALA A N 1
ATOM 774 C CA . ALA A 1 95 ? 1.999 7.791 -1.702 1.00 92.06 95 ALA A CA 1
ATOM 775 C C . ALA A 1 95 ? 2.304 8.424 -0.333 1.00 92.06 95 ALA A C 1
ATOM 777 O O . ALA A 1 95 ? 1.465 8.374 0.570 1.00 92.06 95 ALA A O 1
ATOM 778 N N . LEU A 1 96 ? 3.450 9.098 -0.191 1.00 92.12 96 LEU A N 1
ATOM 779 C CA . LEU A 1 96 ? 3.828 9.802 1.038 1.00 92.12 96 LEU A CA 1
ATOM 780 C C . LEU A 1 96 ? 2.867 10.948 1.360 1.00 92.12 96 LEU A C 1
ATOM 782 O O . LEU A 1 96 ? 2.448 11.096 2.508 1.00 92.12 96 LEU A O 1
ATOM 786 N N . ASN A 1 97 ? 2.472 11.741 0.361 1.00 93.06 97 ASN A N 1
ATOM 787 C CA . ASN A 1 97 ? 1.518 12.828 0.563 1.00 93.06 97 ASN A CA 1
ATOM 788 C C . ASN A 1 97 ? 0.158 12.293 1.039 1.00 93.06 97 ASN A C 1
ATOM 790 O O . ASN A 1 97 ? -0.421 12.815 1.998 1.00 93.06 97 ASN A O 1
ATOM 794 N N . PHE A 1 98 ? -0.328 11.206 0.428 1.00 91.31 98 PHE A N 1
ATOM 795 C CA . PHE A 1 98 ? -1.532 10.526 0.895 1.00 91.31 98 PHE A CA 1
ATOM 796 C C . PHE A 1 98 ? -1.368 10.016 2.331 1.00 91.31 98 PHE A C 1
ATOM 798 O O . PHE A 1 98 ? -2.244 10.253 3.161 1.00 91.31 98 PHE A O 1
ATOM 805 N N . SER A 1 99 ? -0.244 9.378 2.655 1.00 87.56 99 SER A N 1
ATOM 806 C CA . SER A 1 99 ? 0.036 8.855 3.994 1.00 87.56 99 SER A CA 1
ATOM 807 C C . SER A 1 99 ? 0.044 9.939 5.069 1.00 87.56 99 SER A C 1
ATOM 809 O O . SER A 1 99 ? -0.646 9.820 6.086 1.00 87.56 99 SER A O 1
ATOM 811 N N . ILE A 1 100 ? 0.753 11.044 4.823 1.00 86.88 100 ILE A N 1
ATOM 812 C CA . ILE A 1 100 ? 0.818 12.192 5.734 1.00 86.88 100 ILE A CA 1
ATOM 813 C C . ILE A 1 100 ? -0.579 12.789 5.922 1.00 86.88 100 ILE A C 1
ATOM 815 O O . ILE A 1 100 ? -1.021 12.982 7.057 1.00 86.88 100 ILE A O 1
ATOM 819 N N . SER A 1 101 ? -1.307 13.032 4.828 1.00 87.50 101 SER A N 1
ATOM 820 C CA . SER A 1 101 ? -2.672 13.567 4.873 1.00 87.50 101 SER A CA 1
ATOM 821 C C . SER A 1 101 ? -3.624 12.636 5.635 1.00 87.50 101 SER A C 1
ATOM 823 O O . SER A 1 101 ? -4.385 13.076 6.499 1.00 87.50 101 SER A O 1
ATOM 825 N N . ASN A 1 102 ? -3.516 11.325 5.409 1.00 85.19 102 ASN A N 1
ATOM 826 C CA . ASN A 1 102 ? -4.332 10.314 6.071 1.00 85.19 102 ASN A CA 1
ATOM 827 C C . ASN A 1 102 ? -3.974 10.135 7.558 1.00 85.19 102 ASN A C 1
ATOM 829 O O . ASN A 1 102 ? -4.809 9.657 8.326 1.00 85.19 102 ASN A O 1
ATOM 833 N N . ARG A 1 103 ? -2.778 10.546 8.005 1.00 80.25 103 ARG A N 1
ATOM 834 C CA . ARG A 1 103 ? -2.337 10.481 9.413 1.00 80.25 103 ARG A CA 1
ATOM 835 C C . ARG A 1 103 ? -2.630 11.734 10.241 1.00 80.25 103 ARG A C 1
ATOM 837 O O . ARG A 1 103 ? -2.719 11.635 11.465 1.00 80.25 103 ARG A O 1
ATOM 844 N N . ARG A 1 104 ? -2.843 12.897 9.617 1.00 79.75 104 ARG A N 1
ATOM 845 C CA . ARG A 1 104 ? -3.126 14.161 10.330 1.00 79.75 104 ARG A CA 1
ATOM 846 C C . ARG A 1 104 ? -4.378 14.056 11.205 1.00 79.75 104 ARG A C 1
ATOM 848 O O . ARG A 1 104 ? -5.460 13.775 10.697 1.00 79.75 104 ARG A O 1
ATOM 855 N N . GLY A 1 105 ? -4.249 14.264 12.515 1.00 69.56 105 GLY A N 1
ATOM 856 C CA . GLY A 1 105 ? -5.372 14.217 13.467 1.00 69.56 105 GLY A CA 1
ATOM 857 C C . GLY A 1 105 ? -5.699 12.834 14.050 1.00 69.56 105 GLY A C 1
ATOM 858 O O . GLY A 1 105 ? -6.774 12.663 14.607 1.00 69.56 105 GLY A O 1
ATOM 859 N N . LEU A 1 106 ? -4.805 11.845 13.917 1.00 69.25 106 LEU A N 1
ATOM 860 C CA . LEU A 1 106 ? -4.932 10.527 14.569 1.00 69.25 106 LEU A CA 1
ATOM 861 C C . LEU A 1 106 ? -4.109 10.380 15.860 1.00 69.25 106 LEU A C 1
ATOM 863 O O . LEU A 1 106 ? -4.169 9.327 16.496 1.00 69.25 106 LEU A O 1
ATOM 867 N N . GLN A 1 107 ? -3.305 11.390 16.205 1.00 61.28 107 GLN A N 1
ATOM 868 C CA . GLN A 1 107 ? -2.221 11.252 17.181 1.00 61.28 107 GLN A CA 1
ATOM 869 C C . GLN A 1 107 ? -2.638 11.471 18.640 1.00 61.28 107 GLN A C 1
ATOM 871 O O . GLN A 1 107 ? -1.947 10.949 19.503 1.00 61.28 107 GLN A O 1
ATOM 876 N N . GLN A 1 108 ? -3.758 12.141 18.932 1.00 61.72 108 GLN A N 1
ATOM 877 C CA . GLN A 1 108 ? -4.246 12.303 20.308 1.00 61.72 108 GLN A CA 1
ATOM 878 C C . GLN A 1 108 ? -5.781 12.404 20.354 1.00 61.72 108 GLN A C 1
ATOM 880 O O . GLN A 1 108 ? -6.354 13.123 19.529 1.00 61.72 108 GLN A O 1
ATOM 885 N N . PRO A 1 109 ? -6.455 11.681 21.271 1.00 61.91 109 PRO A N 1
ATOM 886 C CA . PRO A 1 109 ? -7.871 11.898 21.553 1.00 61.91 109 PRO A CA 1
ATOM 887 C C . PRO A 1 109 ? -8.070 13.302 22.143 1.00 61.91 109 PRO A C 1
ATOM 889 O O . PRO A 1 109 ? -7.216 13.796 22.875 1.00 61.91 109 PRO A O 1
ATOM 892 N N . GLN A 1 110 ? -9.186 13.958 21.809 1.00 63.66 110 GLN A N 1
ATOM 893 C CA . GLN A 1 110 ? -9.478 15.326 22.269 1.00 63.66 110 GLN A CA 1
ATOM 894 C C . GLN A 1 110 ? -9.873 15.390 23.761 1.00 63.66 110 GLN A C 1
ATOM 896 O O . GLN A 1 110 ? -9.953 16.479 24.320 1.00 63.66 110 GLN A O 1
ATOM 901 N N . GLY A 1 111 ? -10.063 14.235 24.413 1.00 65.62 111 GLY A N 1
ATOM 902 C CA . GLY A 1 111 ? -10.322 14.089 25.847 1.00 65.62 111 GLY A CA 1
ATOM 903 C C . GLY A 1 111 ? -10.145 12.638 26.318 1.00 65.62 111 GLY A C 1
ATOM 904 O O . GLY A 1 111 ? -10.043 11.727 25.498 1.00 65.62 111 GLY A O 1
ATOM 905 N N . GLU A 1 112 ? -10.106 12.416 27.634 1.00 72.44 112 GLU A N 1
ATOM 906 C CA . GLU A 1 112 ? -9.978 11.084 28.264 1.00 72.44 112 GLU A CA 1
ATOM 907 C C . GLU 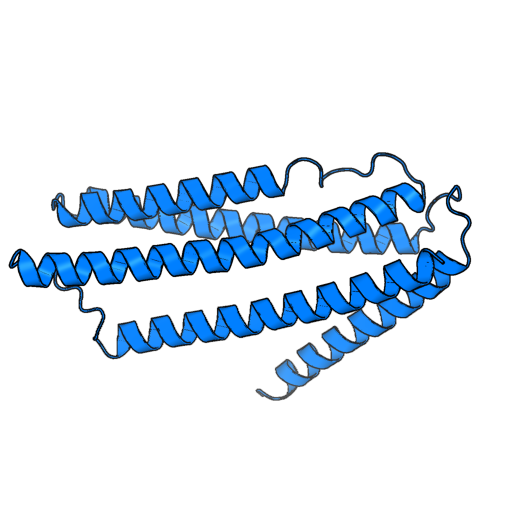A 1 112 ? -11.340 10.414 28.548 1.00 72.44 112 GLU A C 1
ATOM 909 O O . GLU A 1 112 ? -11.470 9.584 29.447 1.00 72.44 112 GLU A O 1
ATOM 914 N N . THR A 1 113 ? -12.373 10.773 27.785 1.00 71.62 113 THR A N 1
ATOM 915 C CA . THR A 1 113 ? -13.728 10.219 27.918 1.00 71.62 113 THR A CA 1
ATOM 916 C C . THR A 1 113 ? -13.943 9.050 26.960 1.00 71.62 113 THR A C 1
ATOM 918 O O . THR A 1 113 ? -13.357 9.007 25.872 1.00 71.62 113 THR A O 1
ATOM 921 N N . VAL A 1 114 ? -14.816 8.107 27.325 1.00 69.06 114 VAL A N 1
ATOM 922 C CA . VAL A 1 114 ? -15.195 6.966 26.465 1.00 69.06 114 VAL A CA 1
ATOM 923 C C . VAL A 1 114 ? -15.694 7.446 25.093 1.00 69.06 114 VAL A C 1
ATOM 925 O O . VAL A 1 114 ? -15.294 6.902 24.058 1.00 69.06 114 VAL A O 1
ATOM 928 N N . GLN A 1 115 ? -16.461 8.542 25.049 1.00 70.12 115 GLN A N 1
ATOM 929 C CA . GLN A 1 115 ? -16.902 9.155 23.794 1.00 70.12 115 GLN A CA 1
ATOM 930 C C . GLN A 1 115 ? -15.728 9.593 22.894 1.00 70.12 115 GLN A C 1
ATOM 932 O O . GLN A 1 115 ? -15.708 9.272 21.707 1.00 70.12 115 GLN A O 1
ATOM 937 N N . ALA A 1 116 ? -14.700 10.250 23.436 1.00 73.06 116 ALA A N 1
ATOM 938 C CA . ALA A 1 116 ? -13.549 10.681 22.640 1.00 73.06 116 ALA A CA 1
ATOM 939 C C . ALA A 1 116 ? -12.769 9.492 22.041 1.00 73.06 116 ALA A C 1
ATOM 941 O O . ALA A 1 116 ? -12.257 9.574 20.920 1.00 73.06 116 ALA A O 1
ATOM 942 N N . TYR A 1 117 ? -12.705 8.364 22.756 1.00 72.25 117 TYR A N 1
ATOM 943 C CA . TYR A 1 117 ? -12.078 7.136 22.259 1.00 72.25 117 TYR A CA 1
ATOM 944 C C . TYR A 1 117 ? -12.921 6.425 21.188 1.00 72.25 117 TYR A C 1
ATOM 946 O O . TYR A 1 117 ? -12.353 5.952 20.197 1.00 72.25 117 TYR A O 1
ATOM 954 N N . THR A 1 118 ? -14.250 6.387 21.330 1.00 69.50 118 THR A N 1
ATOM 955 C CA . THR A 1 118 ? -15.157 5.804 20.318 1.00 69.50 118 THR A CA 1
ATOM 956 C C . THR A 1 118 ? -15.119 6.597 19.004 1.00 69.50 118 THR A C 1
ATOM 958 O O . THR A 1 118 ? -14.972 6.018 17.923 1.00 69.50 118 THR A O 1
ATOM 961 N N . GLU A 1 119 ? -15.131 7.931 19.073 1.00 74.56 119 GLU A N 1
ATOM 962 C CA . GLU A 1 119 ? -15.009 8.808 17.904 1.00 74.56 119 GLU A CA 1
ATOM 963 C C . GLU A 1 119 ? -13.653 8.641 17.203 1.00 74.56 119 GLU A C 1
ATOM 965 O O . GLU A 1 119 ? -13.577 8.549 15.969 1.00 74.56 119 GLU A O 1
ATOM 970 N N . LEU A 1 120 ? -12.570 8.526 17.978 1.00 77.38 120 LEU A N 1
ATOM 971 C CA . LEU A 1 120 ? -11.236 8.241 17.454 1.00 77.38 120 LEU A CA 1
ATOM 972 C C . LEU A 1 120 ? -11.190 6.877 16.743 1.00 77.38 120 LEU A C 1
ATOM 974 O O . LEU A 1 120 ? -10.585 6.761 15.670 1.00 77.38 120 LEU A O 1
ATOM 978 N N . ALA A 1 121 ? -11.835 5.850 17.305 1.00 73.75 121 ALA A N 1
ATOM 979 C CA . ALA A 1 121 ? -11.934 4.526 16.695 1.00 73.75 121 ALA A CA 1
ATOM 980 C C . ALA A 1 121 ? -12.691 4.584 15.357 1.00 73.75 121 ALA A C 1
ATOM 982 O O . ALA A 1 121 ? -12.171 4.120 14.338 1.00 73.75 121 ALA A O 1
ATOM 983 N N . LEU A 1 122 ? -13.841 5.264 15.305 1.00 73.75 122 LEU A N 1
ATOM 984 C CA . LEU A 1 122 ? -14.599 5.489 14.067 1.00 73.75 122 LEU A CA 1
ATOM 985 C C . LEU A 1 122 ? -13.786 6.234 12.999 1.00 73.75 122 LEU A C 1
ATOM 987 O O . LEU A 1 122 ? -13.833 5.897 11.808 1.00 73.75 122 LEU A O 1
ATOM 991 N N . LEU A 1 123 ? -13.013 7.245 13.400 1.00 77.50 123 LEU A N 1
ATOM 992 C CA . LEU A 1 123 ? -12.125 7.972 12.494 1.00 77.50 123 LEU A CA 1
ATOM 993 C C . LEU A 1 123 ? -11.020 7.072 11.927 1.00 77.50 123 LEU A C 1
ATOM 995 O O . LEU A 1 123 ? -10.748 7.133 10.722 1.00 77.50 123 LEU A O 1
ATOM 999 N N . ARG A 1 124 ? -10.413 6.209 12.753 1.00 80.19 124 ARG A N 1
ATOM 1000 C CA . ARG A 1 124 ? -9.420 5.208 12.312 1.00 80.19 124 ARG A CA 1
ATOM 1001 C C . ARG A 1 124 ? -10.018 4.253 11.280 1.00 80.19 124 ARG A C 1
ATOM 1003 O O . ARG A 1 124 ? -9.400 4.017 10.241 1.00 80.19 124 ARG A O 1
ATOM 1010 N N . LEU A 1 125 ? -11.241 3.792 11.515 1.00 75.75 125 LEU A N 1
ATOM 1011 C CA . LEU A 1 125 ? -12.010 2.895 10.648 1.00 75.75 125 LEU A CA 1
ATOM 1012 C C . LEU A 1 125 ? -12.258 3.510 9.261 1.00 75.75 125 LEU A C 1
ATOM 1014 O O . LEU A 1 125 ? -11.906 2.940 8.222 1.00 75.75 125 LEU A O 1
ATOM 1018 N N . LYS A 1 126 ? -12.774 4.748 9.235 1.00 78.25 126 LYS A N 1
ATOM 1019 C CA . LYS A 1 126 ? -13.003 5.507 7.992 1.00 78.25 126 LYS A CA 1
ATOM 1020 C C . LYS A 1 126 ? -11.706 5.699 7.202 1.00 78.25 126 LYS A C 1
ATOM 1022 O O . LYS A 1 126 ? -11.712 5.595 5.974 1.00 78.25 126 LYS A O 1
ATOM 1027 N N . ARG A 1 127 ? -10.592 5.968 7.886 1.00 81.88 127 ARG A N 1
ATOM 1028 C CA . ARG A 1 127 ? -9.278 6.192 7.260 1.00 81.88 127 ARG A CA 1
ATOM 1029 C C . ARG A 1 127 ? -8.622 4.909 6.761 1.00 81.88 127 ARG A C 1
ATOM 1031 O O . ARG A 1 127 ? -8.038 4.936 5.680 1.00 81.88 127 ARG A O 1
ATOM 1038 N N . ARG A 1 128 ? -8.775 3.778 7.461 1.00 81.19 128 ARG A N 1
ATOM 1039 C CA . ARG A 1 128 ? -8.357 2.453 6.959 1.00 81.19 128 ARG A CA 1
ATOM 1040 C C . ARG A 1 128 ? -9.035 2.136 5.628 1.00 81.19 128 ARG A C 1
ATOM 1042 O O . ARG A 1 128 ? -8.359 1.782 4.666 1.00 81.19 128 ARG A O 1
ATOM 1049 N N . ARG A 1 129 ? -10.347 2.380 5.525 1.00 81.38 129 ARG A N 1
ATOM 1050 C CA . ARG A 1 129 ? -11.097 2.171 4.275 1.00 81.38 129 ARG A CA 1
ATOM 1051 C C . ARG A 1 129 ? -10.622 3.076 3.135 1.00 81.38 129 ARG A C 1
ATOM 1053 O O . ARG A 1 129 ? -10.537 2.623 1.995 1.00 81.38 129 ARG A O 1
ATOM 1060 N N . ARG A 1 130 ? -10.294 4.344 3.421 1.00 85.50 130 ARG A N 1
ATOM 1061 C CA . ARG A 1 130 ? -9.667 5.238 2.426 1.00 85.50 130 ARG A CA 1
ATOM 1062 C C . ARG A 1 130 ? -8.292 4.730 2.000 1.00 85.50 130 ARG A C 1
ATOM 1064 O O . ARG A 1 130 ? -7.995 4.783 0.815 1.00 85.50 130 ARG A O 1
ATOM 1071 N N . GLY A 1 131 ? -7.500 4.207 2.937 1.00 86.94 131 GLY A N 1
ATOM 1072 C CA . GLY A 1 131 ? -6.195 3.605 2.662 1.00 86.94 131 GLY A CA 1
ATOM 1073 C C . GLY A 1 131 ? -6.276 2.438 1.679 1.00 86.94 131 GLY A C 1
ATOM 1074 O O . GLY A 1 131 ? -5.537 2.425 0.704 1.00 86.94 131 GLY A O 1
ATOM 1075 N N . VAL A 1 132 ? -7.231 1.520 1.865 1.00 87.00 132 VAL A N 1
ATOM 1076 C CA . VAL A 1 132 ? -7.455 0.404 0.924 1.00 87.00 132 VAL A CA 1
ATOM 1077 C C . VAL A 1 132 ? -7.831 0.912 -0.469 1.00 87.00 132 VAL A C 1
ATOM 1079 O O . VAL A 1 132 ? -7.274 0.452 -1.461 1.00 87.00 132 VAL A O 1
ATOM 1082 N N . ARG A 1 133 ? -8.748 1.887 -0.559 1.00 88.62 133 ARG A N 1
ATOM 1083 C CA . ARG A 1 133 ? -9.132 2.486 -1.850 1.00 88.62 133 ARG A CA 1
ATOM 1084 C C . ARG A 1 133 ? -7.947 3.148 -2.547 1.00 88.62 133 ARG A C 1
ATOM 1086 O O . ARG A 1 133 ? -7.798 2.991 -3.750 1.00 88.62 133 ARG A O 1
ATOM 1093 N N . PHE A 1 134 ? -7.123 3.874 -1.795 1.00 90.88 134 PHE A N 1
ATOM 1094 C CA . PHE A 1 134 ? -5.925 4.505 -2.331 1.00 90.88 134 PHE A CA 1
ATOM 1095 C C . PHE A 1 134 ? -4.903 3.473 -2.810 1.00 90.88 134 PHE A C 1
ATOM 1097 O O . PHE A 1 134 ? -4.375 3.637 -3.898 1.00 90.88 134 PHE A O 1
ATOM 1104 N N . ALA A 1 135 ? -4.676 2.392 -2.058 1.00 89.25 135 ALA A N 1
ATOM 1105 C CA . ALA A 1 135 ? -3.766 1.324 -2.469 1.00 89.25 135 ALA A CA 1
ATOM 1106 C C . ALA A 1 135 ? -4.205 0.677 -3.794 1.00 89.25 135 ALA A C 1
ATOM 1108 O O . ALA A 1 135 ? -3.390 0.515 -4.695 1.00 89.25 135 ALA A O 1
ATOM 1109 N N . TRP A 1 136 ? -5.503 0.390 -3.952 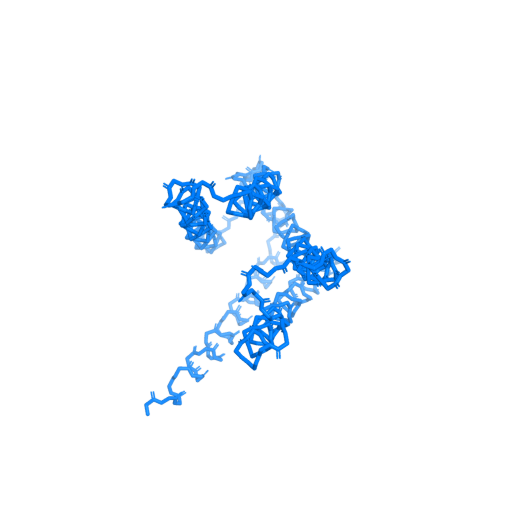1.00 92.12 136 TRP A N 1
ATOM 1110 C CA . TRP A 1 136 ? -6.049 -0.089 -5.227 1.00 92.12 136 TRP A CA 1
ATOM 1111 C C . TRP A 1 136 ? -5.888 0.929 -6.355 1.00 92.12 136 TRP A C 1
ATOM 1113 O O . TRP A 1 136 ? -5.535 0.560 -7.469 1.00 92.12 136 TRP A O 1
ATOM 1123 N N . LEU A 1 137 ? -6.134 2.210 -6.078 1.00 93.88 137 LEU A N 1
ATOM 1124 C CA . LEU A 1 137 ? -5.984 3.276 -7.064 1.00 93.88 137 LEU A CA 1
ATOM 1125 C C . LEU A 1 137 ? -4.523 3.425 -7.513 1.00 93.88 137 LEU A C 1
ATOM 1127 O O . LEU A 1 137 ? -4.271 3.514 -8.710 1.00 93.88 137 LEU A O 1
ATOM 1131 N N . LEU A 1 138 ? -3.577 3.396 -6.573 1.00 91.00 138 LEU A N 1
ATOM 1132 C CA . LEU A 1 138 ? -2.142 3.421 -6.849 1.00 91.00 138 LEU A CA 1
ATOM 1133 C C . LEU A 1 138 ? -1.736 2.219 -7.709 1.00 91.00 138 LEU A C 1
ATOM 1135 O O . LEU A 1 138 ? -1.103 2.403 -8.742 1.00 91.00 138 LEU A O 1
ATOM 1139 N N . TYR A 1 139 ? -2.199 1.020 -7.348 1.00 90.19 139 TYR A N 1
ATOM 1140 C CA . TYR A 1 139 ? -1.964 -0.201 -8.118 1.00 90.19 139 TYR A CA 1
ATOM 1141 C C . TYR A 1 139 ? -2.503 -0.105 -9.555 1.00 90.19 139 TYR A C 1
ATOM 1143 O O . TYR A 1 139 ? -1.797 -0.432 -10.506 1.00 90.19 139 TYR A O 1
ATOM 1151 N N . PHE A 1 140 ? -3.728 0.397 -9.751 1.00 93.62 140 PHE A N 1
ATOM 1152 C CA . PHE A 1 140 ? -4.276 0.594 -11.098 1.00 93.62 140 PHE A CA 1
ATOM 1153 C C . PHE A 1 140 ? -3.477 1.610 -11.912 1.00 93.62 140 PHE A C 1
ATOM 1155 O O . PHE A 1 140 ? -3.294 1.408 -13.112 1.00 93.62 140 PHE A O 1
ATOM 1162 N N . VAL A 1 141 ? -2.998 2.685 -11.283 1.00 94.31 141 VAL A N 1
ATOM 1163 C CA . VAL A 1 141 ? -2.142 3.673 -11.946 1.00 94.31 141 VAL A CA 1
ATOM 1164 C C . VAL A 1 141 ? -0.809 3.050 -12.349 1.00 94.31 141 VAL A C 1
ATOM 1166 O O . VAL A 1 141 ? -0.409 3.217 -13.496 1.00 94.31 141 VAL A O 1
ATOM 1169 N N . GLU A 1 142 ? -0.162 2.284 -11.471 1.00 91.00 142 GLU A N 1
ATOM 1170 C CA . GLU A 1 142 ? 1.078 1.562 -11.784 1.00 91.00 142 GLU A CA 1
ATOM 1171 C C . GLU A 1 142 ? 0.896 0.610 -12.969 1.00 91.00 142 GLU A C 1
ATOM 1173 O O . GLU A 1 142 ? 1.624 0.703 -13.956 1.00 91.00 142 GLU A O 1
ATOM 1178 N N . VAL A 1 143 ? -0.125 -0.252 -12.925 1.00 90.38 143 VAL A N 1
ATOM 1179 C CA . VAL A 1 143 ? -0.434 -1.183 -14.021 1.00 90.38 143 VAL A CA 1
ATOM 1180 C C . VAL A 1 143 ? -0.733 -0.432 -15.322 1.00 90.38 143 VAL A C 1
ATOM 1182 O O . VAL A 1 143 ? -0.250 -0.824 -16.381 1.00 90.38 143 VAL A O 1
ATOM 1185 N N . SER A 1 144 ? -1.487 0.668 -15.260 1.00 93.44 144 SER A N 1
ATOM 1186 C CA . SER A 1 144 ? -1.816 1.471 -16.446 1.00 93.44 144 SER A CA 1
ATOM 1187 C C . SER A 1 144 ? -0.583 2.138 -17.050 1.00 93.44 144 SER A C 1
ATOM 1189 O O . SER A 1 144 ? -0.440 2.148 -18.271 1.00 93.44 144 SER A O 1
ATOM 1191 N N . LEU A 1 145 ? 0.318 2.667 -16.213 1.00 91.00 145 LEU A N 1
ATOM 1192 C CA . LEU A 1 145 ? 1.590 3.237 -16.658 1.00 91.00 145 LEU A CA 1
ATOM 1193 C C . LEU A 1 145 ? 2.440 2.178 -17.353 1.00 91.00 145 LEU A C 1
ATOM 1195 O O . LEU A 1 145 ? 2.952 2.438 -18.435 1.00 91.00 145 LEU A O 1
ATOM 1199 N N . PHE A 1 146 ? 2.526 0.976 -16.785 1.00 87.56 146 PHE A N 1
ATOM 1200 C CA . PHE A 1 146 ? 3.261 -0.129 -17.387 1.00 87.56 146 PHE A CA 1
ATOM 1201 C C . PHE A 1 146 ? 2.669 -0.599 -18.724 1.00 87.56 146 PHE A C 1
ATOM 1203 O O . PHE A 1 146 ? 3.414 -0.825 -19.674 1.00 87.56 146 PHE A O 1
ATOM 1210 N N . ILE A 1 147 ? 1.341 -0.703 -18.832 1.00 89.00 147 ILE A N 1
ATOM 1211 C CA . ILE A 1 147 ? 0.671 -1.046 -20.097 1.00 89.00 147 ILE A CA 1
ATOM 1212 C C . ILE A 1 147 ? 0.926 0.035 -21.151 1.00 89.00 147 ILE A C 1
ATOM 1214 O O . ILE A 1 147 ? 1.231 -0.286 -22.298 1.00 89.00 147 ILE A O 1
ATOM 1218 N N . LEU A 1 148 ? 0.798 1.313 -20.779 1.00 90.06 148 LEU A N 1
ATOM 1219 C CA . LEU A 1 148 ? 1.028 2.431 -21.693 1.00 90.06 148 LEU A CA 1
ATOM 1220 C C . LEU A 1 148 ? 2.487 2.490 -22.154 1.00 90.06 148 LEU A C 1
ATOM 1222 O O . LEU A 1 148 ? 2.746 2.799 -23.313 1.00 90.06 148 LEU A O 1
ATOM 1226 N N . TRP A 1 149 ? 3.418 2.175 -21.257 1.00 87.81 149 TRP A N 1
ATOM 1227 C CA . TRP A 1 149 ? 4.846 2.118 -21.535 1.00 87.81 149 TRP A CA 1
ATOM 1228 C C . TRP A 1 149 ? 5.174 1.038 -22.574 1.00 87.81 149 TRP A C 1
ATOM 1230 O O . TRP A 1 149 ? 5.725 1.351 -23.625 1.00 87.81 149 TRP A O 1
ATOM 1240 N N . GLU A 1 150 ? 4.716 -0.196 -22.356 1.00 85.31 150 GLU A N 1
ATOM 1241 C CA . GLU A 1 150 ? 4.852 -1.308 -23.312 1.00 85.31 150 GLU A CA 1
ATOM 1242 C C . GLU A 1 150 ? 4.180 -0.989 -24.664 1.00 85.31 150 GLU A C 1
ATOM 1244 O O . GLU A 1 150 ? 4.692 -1.322 -25.735 1.00 85.31 150 GLU A O 1
ATOM 1249 N N . LEU A 1 151 ? 3.024 -0.317 -24.645 1.00 87.12 151 LEU A N 1
ATOM 1250 C CA . LEU A 1 151 ? 2.354 0.122 -25.869 1.00 87.12 151 LEU A CA 1
ATOM 1251 C C . LEU A 1 151 ? 3.217 1.142 -26.629 1.00 87.12 151 LEU A C 1
ATOM 1253 O O . LEU A 1 151 ? 3.384 1.026 -27.844 1.00 87.12 151 LEU A O 1
ATOM 1257 N N . ALA A 1 152 ? 3.771 2.128 -25.920 1.00 85.75 152 ALA A N 1
ATOM 1258 C CA . ALA A 1 152 ? 4.630 3.151 -26.499 1.00 85.75 152 ALA A CA 1
ATOM 1259 C C . ALA A 1 152 ? 5.897 2.543 -27.111 1.00 85.75 152 ALA A C 1
ATOM 1261 O O . ALA A 1 152 ? 6.267 2.932 -28.212 1.00 85.75 152 ALA A O 1
ATOM 1262 N N . GLU A 1 153 ? 6.509 1.552 -26.465 1.00 84.31 153 GLU A N 1
ATOM 1263 C CA . GLU A 1 153 ? 7.673 0.834 -26.999 1.00 84.31 153 GLU A CA 1
ATOM 1264 C C . GLU A 1 153 ? 7.363 0.137 -28.323 1.00 84.31 153 GLU A C 1
ATOM 1266 O O . GLU A 1 153 ? 8.093 0.312 -29.301 1.00 84.31 153 GLU A O 1
ATOM 1271 N N . ARG A 1 154 ? 6.229 -0.572 -28.396 1.00 83.56 154 ARG A N 1
ATOM 1272 C CA . ARG A 1 154 ? 5.792 -1.271 -29.615 1.00 83.56 154 ARG A CA 1
ATOM 1273 C C . ARG A 1 154 ? 5.529 -0.329 -30.786 1.00 83.56 154 ARG A C 1
ATOM 1275 O O . ARG A 1 154 ? 5.813 -0.693 -31.923 1.00 83.56 154 ARG A O 1
ATOM 1282 N N . PHE A 1 155 ? 4.974 0.857 -30.530 1.00 86.12 155 PHE A N 1
ATOM 1283 C CA . PHE A 1 155 ? 4.692 1.837 -31.585 1.00 86.12 155 PHE A CA 1
ATOM 1284 C C . PHE A 1 155 ? 5.898 2.712 -31.942 1.00 86.12 155 PHE A C 1
ATOM 1286 O O . PHE A 1 155 ? 6.035 3.101 -33.100 1.00 86.12 155 PHE A O 1
ATOM 1293 N N . ALA A 1 156 ? 6.760 3.034 -30.975 1.00 81.88 156 ALA A N 1
ATOM 1294 C CA . ALA A 1 156 ? 7.923 3.896 -31.175 1.00 81.88 156 ALA A CA 1
ATOM 1295 C C . ALA A 1 156 ? 9.183 3.131 -31.618 1.00 81.88 156 ALA A C 1
ATOM 1297 O O . ALA A 1 156 ? 10.164 3.767 -31.997 1.00 81.88 156 ALA A O 1
ATOM 1298 N N . GLY A 1 157 ? 9.167 1.793 -31.578 1.00 75.44 157 GLY A N 1
ATOM 1299 C CA . GLY A 1 157 ? 10.322 0.959 -31.920 1.00 75.44 157 GLY A CA 1
ATOM 1300 C C . GLY A 1 157 ? 11.476 1.103 -30.923 1.00 75.44 157 GLY A C 1
ATOM 1301 O O . GLY A 1 157 ? 12.637 1.052 -31.320 1.00 75.44 157 GLY A O 1
ATOM 1302 N N . LEU A 1 158 ? 11.164 1.349 -29.647 1.00 71.25 158 LEU A N 1
ATOM 1303 C CA . LEU A 1 158 ? 12.160 1.485 -28.584 1.00 71.25 158 LEU A CA 1
ATOM 1304 C C . LEU A 1 158 ? 12.471 0.101 -27.990 1.00 71.25 158 LEU A C 1
ATOM 1306 O O . LEU A 1 158 ? 11.592 -0.519 -27.400 1.00 71.25 158 LEU A O 1
ATOM 1310 N N . ASP A 1 159 ? 13.717 -0.363 -28.122 1.00 67.44 159 ASP A N 1
ATOM 1311 C CA . ASP A 1 159 ? 14.227 -1.575 -27.459 1.00 67.44 159 ASP A CA 1
ATOM 1312 C C . ASP A 1 159 ? 14.730 -1.229 -26.048 1.00 67.44 159 ASP A C 1
ATOM 1314 O O . ASP A 1 159 ? 15.898 -0.911 -25.833 1.00 67.44 159 ASP A O 1
ATOM 1318 N N . THR A 1 160 ? 13.838 -1.267 -25.069 1.00 64.25 160 THR A N 1
ATOM 1319 C CA . THR A 1 160 ? 14.120 -0.980 -23.643 1.00 64.25 160 THR A CA 1
ATOM 1320 C C . THR A 1 160 ? 14.369 -2.249 -22.815 1.00 64.25 160 THR A C 1
ATOM 1322 O O . THR A 1 160 ? 14.793 -2.198 -21.663 1.00 64.25 160 THR A O 1
ATOM 1325 N N . GLY A 1 161 ? 14.131 -3.435 -23.387 1.00 65.19 161 GLY A N 1
ATOM 1326 C CA . GLY A 1 161 ? 14.374 -4.722 -22.726 1.00 65.19 161 GLY A CA 1
ATOM 1327 C C . GLY A 1 161 ? 13.394 -5.074 -21.598 1.00 65.19 161 GLY A C 1
ATOM 1328 O O . GLY A 1 161 ? 13.559 -6.119 -20.963 1.00 65.19 161 GLY A O 1
ATOM 1329 N N . PHE A 1 162 ? 12.365 -4.258 -21.347 1.00 67.25 162 PHE A N 1
ATOM 1330 C CA . PHE A 1 162 ? 11.269 -4.605 -20.446 1.00 67.25 162 PHE A CA 1
ATOM 1331 C C . PHE A 1 162 ? 10.184 -5.354 -21.229 1.00 67.25 162 PHE A C 1
ATOM 1333 O O . PHE A 1 162 ? 9.802 -4.941 -22.312 1.00 67.25 162 PHE A O 1
ATOM 1340 N N . ASN A 1 163 ? 9.712 -6.493 -20.716 1.00 75.75 163 ASN A N 1
ATOM 1341 C CA . ASN A 1 163 ? 8.650 -7.266 -21.364 1.00 75.75 163 ASN A CA 1
ATOM 1342 C C . ASN A 1 163 ? 7.572 -7.595 -20.333 1.00 75.75 163 ASN A C 1
ATOM 1344 O O . ASN A 1 163 ? 7.745 -8.502 -19.505 1.00 75.75 163 ASN A O 1
ATOM 1348 N N . LEU A 1 164 ? 6.455 -6.863 -20.392 1.00 73.81 164 LEU A N 1
ATOM 1349 C CA . LEU A 1 164 ? 5.334 -7.036 -19.464 1.00 73.81 164 LEU A CA 1
ATOM 1350 C C . LEU A 1 164 ? 4.719 -8.438 -19.530 1.00 73.81 164 LEU A C 1
ATOM 1352 O O . LEU A 1 164 ? 4.159 -8.936 -18.555 1.00 73.81 164 LEU A O 1
ATOM 1356 N N . PHE A 1 165 ? 4.831 -9.071 -20.695 1.00 79.94 165 PHE A N 1
ATOM 1357 C CA . PHE A 1 165 ? 4.299 -10.396 -20.983 1.00 79.94 165 PHE A CA 1
ATOM 1358 C C . PHE A 1 165 ? 5.311 -11.507 -20.698 1.00 79.94 165 PHE A C 1
ATOM 1360 O O . PHE A 1 165 ? 5.040 -12.677 -20.977 1.00 79.94 165 PHE A O 1
ATOM 1367 N N . SER A 1 166 ? 6.469 -11.174 -20.118 1.00 85.81 166 SER A N 1
ATOM 1368 C CA . SER A 1 166 ? 7.373 -12.190 -19.596 1.00 85.81 166 SER A CA 1
ATOM 1369 C C . SER A 1 166 ? 6.675 -12.994 -18.484 1.00 85.81 166 SER A C 1
ATOM 1371 O O . SER A 1 166 ? 5.975 -12.420 -17.642 1.00 85.81 166 SER A O 1
ATOM 1373 N N . PRO A 1 167 ? 6.864 -14.328 -18.426 1.00 88.00 167 PRO A N 1
ATOM 1374 C CA . PRO A 1 167 ? 6.243 -15.158 -17.393 1.00 88.00 167 PRO A CA 1
ATOM 1375 C C . PRO A 1 167 ? 6.553 -14.688 -15.964 1.00 88.00 167 PRO A C 1
ATOM 1377 O O . PRO A 1 167 ? 5.702 -14.787 -15.084 1.00 88.00 167 PRO A O 1
ATOM 1380 N N . SER A 1 168 ? 7.750 -14.140 -15.730 1.00 84.00 168 SER A N 1
ATOM 1381 C CA . SER A 1 168 ? 8.168 -13.595 -14.434 1.00 84.00 168 SER A CA 1
ATOM 1382 C C . SER A 1 168 ? 7.435 -12.302 -14.064 1.00 84.00 168 SER A C 1
ATOM 1384 O O . SER A 1 168 ? 7.027 -12.159 -12.909 1.00 84.00 168 SER A O 1
ATOM 1386 N N . ALA A 1 169 ? 7.224 -11.378 -15.009 1.00 83.94 169 ALA A N 1
ATOM 1387 C CA . ALA A 1 169 ? 6.450 -10.159 -14.770 1.00 83.94 169 ALA A CA 1
ATOM 1388 C C . ALA A 1 169 ? 4.980 -10.487 -14.473 1.00 83.94 169 ALA A C 1
ATOM 1390 O O . ALA A 1 169 ? 4.430 -9.998 -13.485 1.00 83.94 169 ALA A O 1
ATOM 1391 N N . LEU A 1 170 ? 4.378 -11.393 -15.252 1.00 88.62 170 LEU A N 1
ATOM 1392 C CA . LEU A 1 170 ? 3.002 -11.852 -15.036 1.00 88.62 170 LEU A CA 1
ATOM 1393 C C . LEU A 1 170 ? 2.832 -12.558 -13.686 1.00 88.62 170 LEU A C 1
ATOM 1395 O 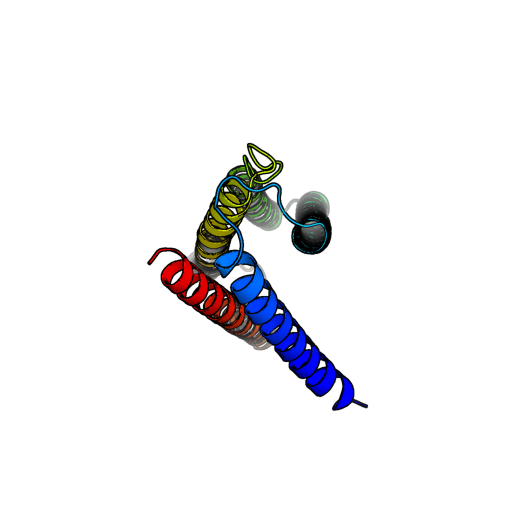O . LEU A 1 170 ? 1.873 -12.282 -12.965 1.00 88.62 170 LEU A O 1
ATOM 1399 N N . LEU A 1 171 ? 3.776 -13.428 -13.311 1.00 91.00 171 LEU A N 1
ATOM 1400 C CA . LEU A 1 171 ? 3.771 -14.087 -12.005 1.00 91.00 171 LEU A CA 1
ATOM 1401 C C . LEU A 1 171 ? 3.883 -13.065 -10.867 1.00 91.00 171 LEU A C 1
ATOM 1403 O O . LEU A 1 171 ? 3.148 -13.157 -9.887 1.00 91.00 171 LEU A O 1
ATOM 1407 N N . THR A 1 172 ? 4.767 -12.074 -11.003 1.00 86.75 172 THR A N 1
ATOM 1408 C CA . THR A 1 172 ? 4.948 -11.016 -9.997 1.00 86.75 172 THR A CA 1
ATOM 1409 C C . THR A 1 172 ? 3.676 -10.187 -9.843 1.00 86.75 172 THR A C 1
ATOM 1411 O O . THR A 1 172 ? 3.209 -9.989 -8.722 1.00 86.75 172 THR A O 1
ATOM 1414 N N . ALA A 1 173 ? 3.071 -9.764 -10.958 1.00 87.25 173 ALA A N 1
ATOM 1415 C CA . ALA A 1 173 ? 1.807 -9.039 -10.957 1.00 87.25 173 ALA A CA 1
ATOM 1416 C C . ALA A 1 173 ? 0.705 -9.853 -10.265 1.00 87.25 173 ALA A C 1
ATOM 1418 O O . ALA A 1 173 ? 0.052 -9.328 -9.368 1.00 87.25 173 ALA A O 1
ATOM 1419 N N . LEU A 1 174 ? 0.564 -11.141 -10.602 1.00 90.88 174 LEU A N 1
ATOM 1420 C CA . LEU A 1 174 ? -0.416 -12.044 -9.997 1.00 90.88 174 LEU A CA 1
ATOM 1421 C C . LEU A 1 174 ? -0.210 -12.196 -8.483 1.00 90.88 174 LEU A C 1
ATOM 1423 O O . LEU A 1 174 ? -1.170 -12.086 -7.722 1.00 90.88 174 LEU A O 1
ATOM 1427 N N . VAL A 1 175 ? 1.030 -12.407 -8.031 1.00 93.12 175 VAL A N 1
ATOM 1428 C CA . VAL A 1 175 ? 1.354 -12.508 -6.599 1.00 93.12 175 VAL A CA 1
ATOM 1429 C C . VAL A 1 175 ? 0.977 -11.218 -5.868 1.00 93.12 175 VAL A C 1
ATOM 1431 O O . VAL A 1 175 ? 0.314 -11.276 -4.831 1.00 93.12 175 VAL A O 1
ATOM 1434 N N . VAL A 1 176 ? 1.327 -10.054 -6.425 1.00 88.94 176 VAL A N 1
ATOM 1435 C CA . VAL A 1 176 ? 0.961 -8.750 -5.853 1.00 88.94 176 VAL A CA 1
ATOM 1436 C C . VAL A 1 176 ? -0.559 -8.584 -5.796 1.00 88.94 176 VAL A C 1
ATOM 1438 O O . VAL A 1 176 ? -1.084 -8.191 -4.753 1.00 88.94 176 VAL A O 1
ATOM 1441 N N . THR A 1 177 ? -1.287 -8.946 -6.860 1.00 90.81 177 THR A N 1
ATOM 1442 C CA . THR A 1 177 ? -2.756 -8.900 -6.879 1.00 90.81 177 THR A CA 1
ATOM 1443 C C . THR A 1 177 ? -3.356 -9.784 -5.787 1.00 90.81 177 THR A C 1
ATOM 1445 O O . THR A 1 177 ? -4.237 -9.336 -5.057 1.00 90.81 177 THR A O 1
ATOM 1448 N N . VAL A 1 178 ? -2.880 -11.024 -5.633 1.00 93.75 178 VAL A N 1
ATOM 1449 C CA . VAL A 1 178 ? -3.385 -11.960 -4.614 1.00 93.75 178 VAL A CA 1
ATOM 1450 C C . VAL A 1 178 ? -3.149 -11.412 -3.207 1.00 93.75 178 VAL A C 1
ATOM 1452 O O . VAL A 1 178 ? -4.073 -11.417 -2.392 1.00 93.75 178 VAL A O 1
ATOM 1455 N N . ILE A 1 179 ? -1.954 -10.879 -2.932 1.00 90.75 179 ILE A N 1
ATOM 1456 C CA . ILE A 1 179 ? -1.632 -10.246 -1.645 1.00 90.75 179 ILE A CA 1
ATOM 1457 C C . ILE A 1 179 ? -2.559 -9.050 -1.390 1.00 90.75 179 ILE A C 1
ATOM 1459 O O . ILE A 1 179 ? -3.128 -8.936 -0.303 1.00 90.75 179 ILE A O 1
ATOM 1463 N N . MET A 1 180 ? -2.765 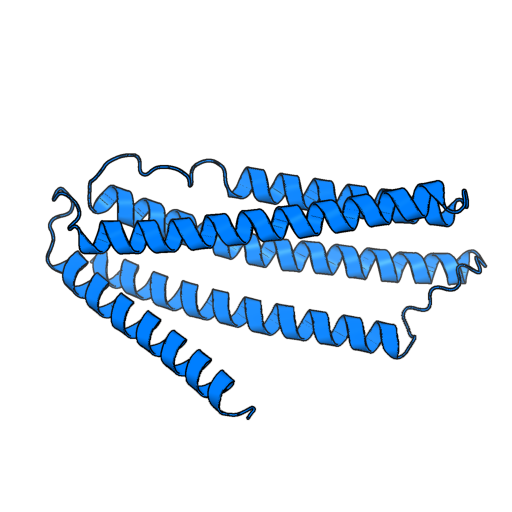-8.187 -2.389 1.00 88.56 180 MET A N 1
ATOM 1464 C CA . MET A 1 180 ? -3.660 -7.031 -2.293 1.00 88.56 180 MET A CA 1
ATOM 1465 C C . MET A 1 180 ? -5.113 -7.429 -2.026 1.00 88.56 180 MET A C 1
ATOM 1467 O O . MET A 1 180 ? -5.763 -6.828 -1.168 1.00 88.56 180 MET A O 1
ATOM 1471 N N . VAL A 1 181 ? -5.625 -8.453 -2.714 1.00 90.69 181 VAL A N 1
ATOM 1472 C CA . VAL A 1 181 ? -6.983 -8.976 -2.507 1.00 90.69 181 VAL A CA 1
ATOM 1473 C C . VAL A 1 181 ? -7.122 -9.563 -1.107 1.00 90.69 181 VAL A C 1
ATOM 1475 O O . VAL A 1 181 ? -8.055 -9.199 -0.390 1.00 90.69 181 VAL A O 1
ATOM 1478 N N . ALA A 1 182 ? -6.185 -10.416 -0.685 1.00 89.38 182 ALA A N 1
ATOM 1479 C CA . ALA A 1 182 ? -6.197 -11.019 0.644 1.00 89.38 182 ALA A CA 1
ATOM 1480 C C . ALA A 1 182 ? -6.171 -9.945 1.741 1.00 89.38 182 ALA A C 1
ATOM 1482 O O . ALA A 1 182 ? -7.022 -9.945 2.633 1.00 89.38 182 ALA A O 1
ATOM 1483 N N . TRP A 1 183 ? -5.263 -8.972 1.634 1.00 89.00 183 TRP A N 1
ATOM 1484 C CA . TRP A 1 183 ? -5.177 -7.853 2.569 1.00 89.00 183 TRP A CA 1
ATOM 1485 C C . TRP A 1 183 ? -6.453 -7.001 2.577 1.00 89.00 183 TRP A C 1
ATOM 1487 O O . TRP A 1 183 ? -6.988 -6.696 3.643 1.00 89.00 183 TRP A O 1
ATOM 1497 N N . SER A 1 184 ? -6.998 -6.670 1.403 1.00 86.81 184 SER A N 1
ATOM 1498 C CA . SER A 1 184 ?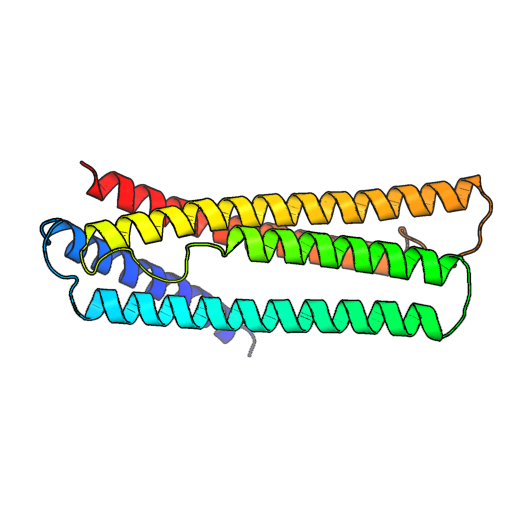 -8.248 -5.914 1.273 1.00 86.81 184 SER A CA 1
ATOM 1499 C C . SER A 1 184 ? -9.430 -6.644 1.919 1.00 86.81 184 SER A C 1
ATOM 1501 O O . SER A 1 184 ? -10.255 -6.007 2.575 1.00 86.81 184 SER A O 1
ATOM 1503 N N . LEU A 1 185 ? -9.514 -7.971 1.772 1.00 88.62 185 LEU A N 1
ATOM 1504 C CA . LEU A 1 185 ? -10.545 -8.797 2.408 1.00 88.62 185 LEU A CA 1
ATOM 1505 C C . LEU A 1 185 ? -10.392 -8.834 3.928 1.00 88.62 185 LEU A C 1
ATOM 1507 O O . LEU A 1 185 ? -11.392 -8.721 4.637 1.00 88.62 185 LEU A O 1
ATOM 1511 N N . VAL A 1 186 ? -9.162 -8.955 4.435 1.00 86.56 186 VAL A N 1
ATOM 1512 C CA . VAL A 1 186 ? -8.880 -8.905 5.878 1.00 86.56 186 VAL A CA 1
ATOM 1513 C C . VAL A 1 186 ? -9.305 -7.558 6.455 1.00 86.56 186 VAL A C 1
ATOM 1515 O O . VAL A 1 186 ? -10.064 -7.525 7.424 1.00 86.56 186 VAL A O 1
ATOM 1518 N N . VAL A 1 187 ? -8.897 -6.448 5.830 1.00 83.69 187 VAL A N 1
ATOM 1519 C CA . VAL A 1 187 ? -9.287 -5.105 6.279 1.00 83.69 187 VAL A CA 1
ATOM 1520 C C . VAL A 1 187 ? -10.800 -4.937 6.211 1.00 83.69 187 VAL A C 1
ATOM 1522 O O . VAL A 1 187 ? -11.392 -4.428 7.159 1.00 83.69 187 VAL A O 1
ATOM 1525 N N . TRP A 1 188 ? -11.449 -5.383 5.134 1.00 83.50 188 TRP A N 1
ATOM 1526 C CA . TRP A 1 188 ? -12.902 -5.294 5.007 1.00 83.50 188 TRP A CA 1
ATOM 1527 C C . TRP A 1 188 ? -13.625 -6.079 6.106 1.00 83.50 188 TRP A C 1
ATOM 1529 O O . TRP A 1 188 ? -14.494 -5.514 6.766 1.00 83.50 188 TRP A O 1
ATOM 1539 N N . ARG A 1 189 ? -13.216 -7.326 6.375 1.00 83.62 189 ARG A N 1
ATOM 1540 C CA . ARG A 1 189 ? -13.784 -8.152 7.453 1.00 83.62 189 ARG A CA 1
ATOM 1541 C C . ARG A 1 189 ? -13.604 -7.521 8.830 1.00 83.62 189 ARG A C 1
ATOM 1543 O O . ARG A 1 189 ? -14.549 -7.520 9.611 1.00 83.62 189 ARG A O 1
ATOM 1550 N N . GLN A 1 190 ? -12.427 -6.969 9.120 1.00 78.88 190 GLN A N 1
ATOM 1551 C CA . GLN A 1 190 ? -12.179 -6.268 10.385 1.00 78.88 190 GLN A CA 1
ATOM 1552 C C . GLN A 1 190 ? -13.065 -5.024 10.514 1.00 78.88 190 GLN A C 1
ATOM 1554 O O . GLN A 1 190 ? -13.754 -4.858 11.512 1.00 78.88 190 GLN A O 1
ATOM 1559 N N . THR A 1 191 ? -13.122 -4.203 9.463 1.00 79.00 191 THR A N 1
ATOM 1560 C CA . THR A 1 191 ? -13.908 -2.959 9.431 1.00 79.00 191 THR A CA 1
ATOM 1561 C C . THR A 1 191 ? -15.407 -3.228 9.613 1.00 79.00 191 THR A C 1
ATOM 1563 O O . THR A 1 191 ? -16.101 -2.466 10.279 1.00 79.00 191 THR A O 1
ATOM 1566 N N . ASP A 1 192 ? -15.921 -4.300 9.007 1.00 78.50 192 ASP A N 1
ATOM 1567 C CA . ASP A 1 192 ? -17.341 -4.651 9.059 1.00 78.50 192 ASP A CA 1
ATOM 1568 C C . ASP A 1 192 ? -17.752 -5.225 10.423 1.00 78.50 192 ASP A C 1
ATOM 1570 O O . ASP A 1 192 ? -18.852 -4.953 10.898 1.00 78.50 192 ASP A O 1
ATOM 1574 N N . ARG A 1 193 ? -16.849 -5.958 11.091 1.00 75.88 193 ARG A N 1
ATOM 1575 C CA . ARG A 1 193 ? -17.033 -6.370 12.492 1.00 75.88 193 ARG A CA 1
ATOM 1576 C C . ARG A 1 193 ? -17.047 -5.160 13.419 1.00 75.88 193 ARG A C 1
ATOM 1578 O O . ARG A 1 193 ? -18.011 -4.974 14.150 1.00 75.88 193 ARG A O 1
ATOM 1585 N N . GLU A 1 194 ? -16.029 -4.304 13.322 1.00 70.00 194 GLU A N 1
ATOM 1586 C CA . GLU A 1 194 ? -15.915 -3.094 14.145 1.00 70.00 194 GLU A CA 1
ATOM 1587 C C . GLU A 1 194 ? -17.139 -2.163 13.956 1.00 70.00 194 GLU A C 1
ATOM 1589 O O . GLU A 1 194 ? -17.619 -1.571 14.918 1.00 70.00 194 GLU A O 1
ATOM 1594 N N . LYS A 1 195 ? -17.702 -2.061 12.740 1.00 72.56 195 LYS A N 1
ATOM 1595 C CA . LYS A 1 195 ? -18.903 -1.251 12.467 1.00 72.56 195 LYS A CA 1
ATOM 1596 C C . LYS A 1 195 ? -20.170 -1.795 13.134 1.00 72.56 195 LYS A C 1
ATOM 1598 O O . LYS A 1 195 ? -20.912 -1.002 13.702 1.00 72.56 195 LYS A O 1
ATOM 1603 N N . ARG A 1 196 ? -20.422 -3.109 13.057 1.00 74.81 196 ARG A N 1
ATOM 1604 C CA . ARG A 1 196 ? -21.615 -3.731 13.667 1.00 74.81 196 ARG A CA 1
ATOM 1605 C C . ARG A 1 196 ? -21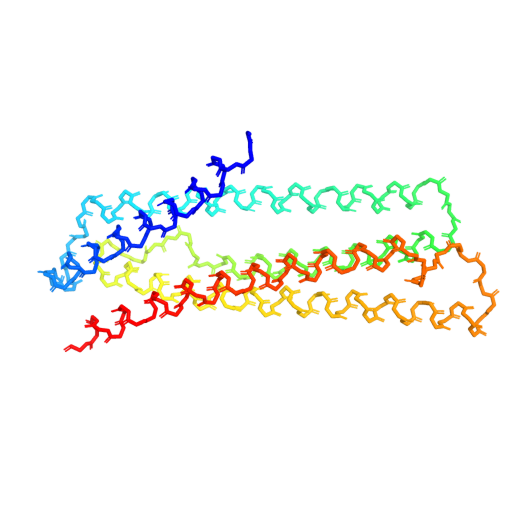.644 -3.536 15.177 1.00 74.81 196 ARG A C 1
ATOM 1607 O O . ARG A 1 196 ? -22.697 -3.238 15.719 1.00 74.81 196 ARG A O 1
ATOM 1614 N N . VAL A 1 197 ? -20.475 -3.642 15.802 1.00 64.00 197 VAL A N 1
ATOM 1615 C CA . VAL A 1 197 ? -20.295 -3.390 17.233 1.00 64.00 197 VAL A CA 1
ATOM 1616 C C . VAL A 1 197 ? -20.667 -1.952 17.578 1.00 64.00 197 VAL A C 1
ATOM 1618 O O . VAL A 1 197 ? -21.510 -1.707 18.426 1.00 64.00 197 VAL A O 1
ATOM 1621 N N . ILE A 1 198 ? -20.131 -0.970 16.852 1.00 64.81 198 ILE A N 1
ATOM 1622 C CA . ILE A 1 198 ? -20.426 0.440 17.147 1.00 64.81 198 ILE A CA 1
ATOM 1623 C C . ILE A 1 198 ? -21.906 0.785 16.897 1.00 64.81 198 ILE A C 1
ATOM 1625 O O . ILE A 1 198 ? -22.478 1.582 17.634 1.00 64.81 198 ILE A O 1
ATOM 1629 N N . GLU A 1 199 ? -22.546 0.181 15.890 1.00 66.75 199 GLU A N 1
ATOM 1630 C CA . GLU A 1 199 ? -23.991 0.335 15.654 1.00 66.75 199 GLU A CA 1
ATOM 1631 C C . GLU A 1 199 ? -24.842 -0.310 16.763 1.00 66.75 199 GLU A C 1
ATOM 1633 O O . GLU A 1 199 ? -25.906 0.217 17.073 1.00 66.75 199 GLU A O 1
ATOM 1638 N N . ALA A 1 200 ? -24.365 -1.385 17.399 1.00 66.38 200 ALA A N 1
ATOM 1639 C CA . ALA A 1 200 ? -25.007 -1.999 18.564 1.00 66.38 200 ALA A CA 1
ATOM 1640 C C . ALA A 1 200 ? -24.812 -1.200 19.869 1.00 66.38 200 ALA A C 1
ATOM 1642 O O . ALA A 1 200 ? -25.584 -1.377 20.802 1.00 66.38 200 ALA A O 1
ATOM 1643 N N . LEU A 1 201 ? -23.801 -0.324 19.934 1.00 57.41 201 LEU A N 1
ATOM 1644 C CA . LEU A 1 201 ? -23.527 0.566 21.074 1.00 57.41 201 LEU A CA 1
ATOM 1645 C C . LEU A 1 201 ? -24.251 1.921 20.995 1.00 57.41 201 LEU A C 1
ATOM 1647 O O . LEU A 1 201 ? -24.360 2.621 21.997 1.00 57.41 201 LEU A O 1
ATOM 1651 N N . GLY A 1 202 ? -24.662 2.343 19.795 1.00 52.22 202 GLY A N 1
ATOM 1652 C CA . GLY A 1 202 ? -25.308 3.641 19.553 1.00 52.22 202 GLY A CA 1
ATOM 1653 C C . GLY A 1 202 ? -26.836 3.640 19.684 1.00 52.22 202 GLY A C 1
ATOM 1654 O O . GLY A 1 202 ? -27.453 4.682 19.453 1.00 52.22 202 GLY A O 1
ATOM 1655 N N . HIS A 1 203 ? -27.428 2.490 20.008 1.00 43.47 203 HIS A N 1
ATOM 1656 C CA . HIS A 1 203 ? -28.851 2.281 20.278 1.00 43.47 203 HIS A CA 1
ATOM 1657 C C . HIS A 1 203 ? -29.044 1.851 21.728 1.00 43.47 203 HIS A C 1
ATOM 1659 O O . HIS A 1 203 ? -30.064 2.284 22.309 1.00 43.47 203 HIS A O 1
#

Radius of gyration: 22.12 Å; chains: 1; bounding box: 53×43×64 Å